Protein AF-A0A9D5VZ16-F1 (afdb_monomer_lite)

Sequence (346 aa):
MRLMTVALTIFFLSSCASLTGNMDALEYDVKNLKAQVATINAKLQDATTKLSKLESQESTVTTVNALRESQADINSKFSKLSQEFKHISSRIDENKYNTGLSIKETSADREVMKAQLGTLETMVKELQLTVGNLDASVKAKAATQPQASTQTQAVVPQPQVVTQSKTPVNKSQKKDTTVAAVTTPPDQKDNNNEEGVVADNNKKSSAKSIYESASKDCDAGFYKAARDKLYKLLKDEPKGAYAELSNFMIADTYYKEGSYEDAIIQYEEVLKKFPKSKIIPDALLKQGLSFIQLGGEQNIGTAKLIFKQLITKFPKSNEAVTAKDKLDSLTPKPKVKKKAGATTEQ

Secondary structure (DSSP, 8-state):
-HHHHHHHHHHHHHHHHHHHHHHHHHHHHHHHHHHHHHHHHHHHHHHHHHHHHHHGGGHHHHHHHHHHHHHHHHHHHHHHHHHHHHHHHHHHHHHHHHHHHHHHHHHHHHHHHHHHHHHHHHHHHHHHHHHHHHHHHHHHHTSS-----------------------------------------------------TTHHHHHHHHHHHHHHHHHHHHTT-HHHHHHHHHHHHHH--SSHHHHHHHHHHHHHHHHHT-HHHHHHHHHHHHHH-TTSTTHHHHHHHHHHHHHHH-SHHHHHHHHHHHHHHHHH-TTSHHHHHHHHHHHHTSPPP----PPPP----

Structure (mmCIF, N/CA/C/O backbone):
data_AF-A0A9D5VZ16-F1
#
_entry.id   AF-A0A9D5VZ16-F1
#
loop_
_atom_site.group_PDB
_atom_site.id
_atom_site.type_symbol
_atom_site.label_atom_id
_atom_site.label_alt_id
_atom_site.label_comp_id
_atom_site.label_asym_id
_atom_site.label_entity_id
_atom_site.label_seq_id
_atom_site.pdbx_PDB_ins_code
_atom_site.Cartn_x
_atom_site.Cartn_y
_atom_site.Cartn_z
_atom_site.occupancy
_atom_site.B_iso_or_equiv
_atom_site.auth_seq_id
_atom_site.auth_comp_id
_atom_site.auth_asym_id
_atom_site.auth_atom_id
_atom_site.pdbx_PDB_model_num
ATOM 1 N N . MET A 1 1 ? 95.125 20.251 -84.450 1.00 59.75 1 MET A N 1
ATOM 2 C CA . MET A 1 1 ? 93.740 20.769 -84.328 1.00 59.75 1 MET A CA 1
ATOM 3 C C . MET A 1 1 ? 92.675 19.664 -84.326 1.00 59.75 1 MET A C 1
ATOM 5 O O . MET A 1 1 ? 92.029 19.518 -83.301 1.00 59.75 1 MET A O 1
ATOM 9 N N . ARG A 1 2 ? 92.517 18.841 -85.382 1.00 62.72 2 ARG A N 1
ATOM 10 C CA . ARG A 1 2 ? 91.404 17.857 -85.490 1.00 62.72 2 ARG A CA 1
ATOM 11 C C . ARG A 1 2 ? 91.278 16.808 -84.362 1.00 62.72 2 ARG A C 1
ATOM 13 O O . ARG A 1 2 ? 90.162 16.405 -84.066 1.00 62.72 2 ARG A O 1
ATOM 20 N N . LEU A 1 3 ? 92.368 16.388 -83.708 1.00 56.84 3 LEU A N 1
ATOM 21 C CA . LEU A 1 3 ? 92.292 15.445 -82.572 1.00 56.84 3 LEU A CA 1
ATOM 22 C C . LEU A 1 3 ? 91.667 16.073 -81.310 1.00 56.84 3 LEU A C 1
ATOM 24 O O . LEU A 1 3 ? 90.952 15.410 -80.566 1.00 56.84 3 LEU A O 1
ATOM 28 N N . MET A 1 4 ? 91.920 17.365 -81.087 1.00 62.56 4 MET A N 1
ATOM 29 C CA . MET A 1 4 ? 91.503 18.088 -79.882 1.00 62.56 4 MET A CA 1
ATOM 30 C C . MET A 1 4 ? 89.998 18.391 -79.890 1.00 62.56 4 MET A C 1
ATOM 32 O O . MET A 1 4 ? 89.359 18.349 -78.844 1.00 62.56 4 MET A O 1
ATOM 36 N N . THR A 1 5 ? 89.411 18.615 -81.071 1.00 64.38 5 THR A N 1
ATOM 37 C CA . THR A 1 5 ? 87.956 18.768 -81.224 1.00 64.38 5 THR A CA 1
ATOM 38 C C . THR A 1 5 ? 87.202 17.463 -80.967 1.00 64.38 5 THR A C 1
ATOM 40 O O . THR A 1 5 ? 86.169 17.499 -80.309 1.00 64.38 5 THR A O 1
ATOM 43 N N . VAL A 1 6 ? 87.730 16.311 -81.405 1.00 68.31 6 VAL A N 1
ATOM 44 C CA . VAL A 1 6 ? 87.095 14.996 -81.174 1.00 68.31 6 VAL A CA 1
ATOM 45 C C . VAL A 1 6 ? 87.097 14.627 -79.685 1.00 68.31 6 VAL A C 1
ATOM 47 O O . VAL A 1 6 ? 86.063 14.220 -79.151 1.00 68.31 6 VAL A O 1
ATOM 50 N N . ALA A 1 7 ? 88.218 14.839 -78.988 1.00 63.19 7 ALA A N 1
ATOM 51 C CA . ALA A 1 7 ? 88.309 14.600 -77.546 1.00 63.19 7 ALA A CA 1
ATOM 52 C C . ALA A 1 7 ? 87.321 15.470 -76.744 1.00 63.19 7 ALA A C 1
ATOM 54 O O . ALA A 1 7 ? 86.639 14.964 -75.853 1.00 63.19 7 ALA A O 1
ATOM 55 N N . LEU A 1 8 ? 87.181 16.753 -77.106 1.00 60.34 8 LEU A N 1
ATOM 56 C CA . LEU A 1 8 ? 86.243 17.667 -76.450 1.00 60.34 8 LEU A CA 1
ATOM 57 C C . LEU A 1 8 ? 84.779 17.236 -76.661 1.00 60.34 8 LEU A C 1
ATOM 59 O O . LEU A 1 8 ? 84.002 17.236 -75.709 1.00 60.34 8 LEU A O 1
ATOM 63 N N . THR A 1 9 ? 84.406 16.793 -77.869 1.00 60.53 9 THR A N 1
ATOM 64 C CA . THR A 1 9 ? 83.041 16.300 -78.137 1.00 60.53 9 THR A CA 1
ATOM 65 C C . THR A 1 9 ? 82.697 15.013 -77.384 1.00 60.53 9 THR A C 1
ATOM 67 O O . THR A 1 9 ? 81.570 14.869 -76.917 1.00 60.53 9 THR A O 1
ATOM 70 N N . ILE A 1 10 ? 83.659 14.101 -77.200 1.00 61.06 10 ILE A N 1
ATOM 71 C CA . ILE A 1 10 ? 83.444 12.855 -76.442 1.00 61.06 10 ILE A CA 1
ATOM 72 C C . ILE A 1 10 ? 83.263 13.153 -74.945 1.00 61.06 10 ILE A C 1
ATOM 74 O O . ILE A 1 10 ? 82.406 12.553 -74.298 1.00 61.06 10 ILE A O 1
ATOM 78 N N . PHE A 1 11 ? 84.002 14.127 -74.400 1.00 57.78 11 PHE A N 1
ATOM 79 C CA . PHE A 1 11 ? 83.877 14.522 -72.993 1.00 57.78 11 PHE A CA 1
ATOM 80 C C . PHE A 1 11 ? 82.507 15.150 -72.674 1.00 57.78 11 PHE A C 1
ATOM 82 O O . PHE A 1 11 ? 81.924 14.863 -71.629 1.00 57.78 11 PHE A O 1
ATOM 89 N N . PHE A 1 12 ? 81.949 15.948 -73.594 1.00 57.09 12 PHE A N 1
ATOM 90 C CA . PHE A 1 12 ? 80.597 16.504 -73.445 1.00 57.09 12 PHE A CA 1
ATOM 91 C C . PHE A 1 12 ? 79.486 15.446 -73.560 1.00 57.09 12 PHE A C 1
ATOM 93 O O . PHE A 1 12 ? 78.496 15.539 -72.839 1.00 57.09 12 PHE A O 1
ATOM 100 N N . LEU A 1 13 ? 79.651 14.420 -74.403 1.00 55.03 13 LEU A N 1
ATOM 101 C CA . LEU A 1 13 ? 78.661 13.343 -74.554 1.00 55.03 13 LEU A CA 1
ATOM 102 C C . LEU A 1 13 ? 78.600 12.415 -73.328 1.00 55.03 13 LEU A C 1
ATOM 104 O O . LEU A 1 13 ? 77.505 12.095 -72.864 1.00 55.03 13 LEU A O 1
ATOM 108 N N . SER A 1 14 ? 79.745 12.037 -72.747 1.00 54.22 14 SER A N 1
ATOM 109 C CA . SER A 1 14 ? 79.772 11.187 -71.542 1.00 54.22 14 SER A CA 1
ATOM 110 C C . SER A 1 14 ? 79.221 11.878 -70.288 1.00 54.22 14 SER A C 1
ATOM 112 O O . SER A 1 14 ? 78.730 11.200 -69.387 1.00 54.22 14 SER A O 1
ATOM 114 N N . SER A 1 15 ? 79.249 13.214 -70.226 1.00 54.72 15 SER A N 1
ATOM 115 C CA . SER A 1 15 ? 78.714 13.968 -69.081 1.00 54.72 15 SER A CA 1
ATOM 116 C C . SER A 1 15 ? 77.177 13.919 -68.993 1.00 54.72 15 SER A C 1
ATOM 118 O O . SER A 1 15 ? 76.617 14.018 -67.903 1.00 54.72 15 SER A O 1
ATOM 120 N N . CYS A 1 16 ? 76.477 13.692 -70.112 1.00 54.72 16 CYS A N 1
ATOM 121 C CA . CYS A 1 16 ? 75.017 13.549 -70.113 1.00 54.72 16 CYS A CA 1
ATOM 122 C C . CYS A 1 16 ? 74.540 12.243 -69.455 1.00 54.72 16 CYS A C 1
ATOM 124 O O . CYS A 1 16 ? 73.538 12.263 -68.745 1.00 54.72 16 CYS A O 1
ATOM 126 N N . ALA A 1 17 ? 75.261 11.129 -69.636 1.00 53.62 17 ALA A N 1
ATOM 127 C CA . ALA A 1 17 ? 74.845 9.815 -69.127 1.00 53.62 17 ALA A CA 1
ATOM 128 C C . ALA A 1 17 ? 74.784 9.765 -67.587 1.00 53.62 17 ALA A C 1
ATOM 130 O O . ALA A 1 17 ? 73.825 9.246 -67.008 1.00 53.62 17 ALA A O 1
ATOM 131 N N . SER A 1 18 ? 75.771 10.372 -66.920 1.00 54.50 18 SER A N 1
ATOM 132 C CA . SER A 1 18 ? 75.799 10.510 -65.456 1.00 54.50 18 SER A CA 1
ATOM 133 C C . SER A 1 18 ? 74.751 11.494 -64.928 1.00 54.50 18 SER A C 1
ATOM 135 O O . SER A 1 18 ? 74.332 11.384 -63.778 1.00 54.50 18 SER A O 1
ATOM 137 N N . LEU A 1 19 ? 74.309 12.450 -65.754 1.00 52.72 19 LEU A N 1
ATOM 138 C CA . LEU A 1 19 ? 73.284 13.421 -65.375 1.00 52.72 19 LEU A CA 1
ATOM 139 C C . LEU A 1 19 ? 71.876 12.805 -65.422 1.00 52.72 19 LEU A C 1
ATOM 141 O O . LEU A 1 19 ? 71.073 13.078 -64.535 1.00 52.72 19 LEU A O 1
ATOM 145 N N . THR A 1 20 ? 71.593 11.927 -66.393 1.00 56.97 20 THR A N 1
ATOM 146 C CA . THR A 1 20 ? 70.306 11.212 -66.495 1.00 56.97 20 THR A CA 1
ATOM 147 C C . THR A 1 20 ? 70.034 10.289 -65.306 1.00 56.97 20 THR A C 1
ATOM 149 O O . THR A 1 20 ? 68.981 10.411 -64.689 1.00 56.97 20 THR A O 1
ATOM 152 N N . GLY A 1 21 ? 70.996 9.452 -64.895 1.00 59.75 21 GLY A N 1
ATOM 153 C CA . GLY A 1 21 ? 70.784 8.527 -63.768 1.00 59.75 21 GLY A CA 1
ATOM 154 C C . GLY A 1 21 ? 70.523 9.232 -62.427 1.00 59.75 21 GLY A C 1
ATOM 155 O O . GLY A 1 21 ? 69.783 8.722 -61.587 1.00 59.75 21 GLY A O 1
ATOM 156 N N . ASN A 1 22 ? 71.073 10.437 -62.245 1.00 58.97 22 ASN A N 1
ATOM 157 C CA . ASN A 1 22 ? 70.805 11.270 -61.070 1.00 58.97 22 ASN A CA 1
ATOM 158 C C . ASN A 1 22 ? 69.409 11.926 -61.115 1.00 58.97 22 ASN A C 1
ATOM 160 O O . ASN A 1 22 ? 68.826 12.189 -60.066 1.00 58.97 22 ASN A O 1
ATOM 164 N N . MET A 1 23 ? 68.860 12.179 -62.310 1.00 59.16 23 MET A N 1
ATOM 165 C CA . MET A 1 23 ? 67.503 12.716 -62.478 1.00 59.16 23 MET A CA 1
ATOM 166 C C . MET A 1 23 ? 66.432 11.645 -62.252 1.00 59.16 23 MET A C 1
ATOM 168 O O . MET A 1 23 ? 65.434 11.935 -61.597 1.00 59.16 23 MET A O 1
ATOM 172 N N . ASP A 1 24 ? 66.662 10.404 -62.694 1.00 70.56 24 ASP A N 1
ATOM 173 C CA . ASP A 1 24 ? 65.754 9.278 -62.422 1.00 70.56 24 ASP A CA 1
ATOM 174 C C . ASP A 1 24 ? 65.662 8.977 -60.913 1.00 70.56 24 ASP A C 1
ATOM 176 O O . ASP A 1 24 ? 64.570 8.771 -60.374 1.00 70.56 24 ASP A O 1
ATOM 180 N N . ALA A 1 25 ? 66.800 9.020 -60.208 1.00 70.94 25 ALA A N 1
ATOM 181 C CA . ALA A 1 25 ? 66.850 8.903 -58.749 1.00 70.94 25 ALA A CA 1
ATOM 182 C C . ALA A 1 25 ? 66.089 10.049 -58.055 1.00 70.94 25 ALA A C 1
ATOM 184 O O . ALA A 1 25 ? 65.300 9.809 -57.139 1.00 70.94 25 ALA A O 1
ATOM 185 N N . LEU A 1 26 ? 66.251 11.286 -58.536 1.00 70.94 26 LEU A N 1
ATOM 186 C CA . LEU A 1 26 ? 65.537 12.446 -58.004 1.00 70.94 26 LEU A CA 1
ATOM 187 C C . LEU A 1 26 ? 64.021 12.371 -58.271 1.00 70.94 26 LEU A C 1
ATOM 189 O O . LEU A 1 26 ? 63.226 12.746 -57.409 1.00 70.94 26 LEU A O 1
ATOM 193 N N . GLU A 1 27 ? 63.586 11.853 -59.425 1.00 77.50 27 GLU A N 1
ATOM 194 C CA . GLU A 1 27 ? 62.163 11.635 -59.711 1.00 77.50 27 GLU A CA 1
ATOM 195 C C . GLU A 1 27 ? 61.568 10.529 -58.823 1.00 77.50 27 GLU A C 1
ATOM 197 O O . GLU A 1 27 ? 60.436 10.662 -58.340 1.00 77.50 27 GLU A O 1
ATOM 202 N N . TYR A 1 28 ? 62.327 9.460 -58.560 1.00 79.38 28 TYR A N 1
ATOM 203 C CA . TYR A 1 28 ? 61.949 8.412 -57.612 1.00 79.38 28 TYR A CA 1
ATOM 204 C C . TYR A 1 28 ? 61.764 8.973 -56.193 1.00 79.38 28 TYR A C 1
ATOM 206 O O . TYR A 1 28 ? 60.711 8.762 -55.582 1.00 79.38 28 TYR A O 1
ATOM 214 N N . ASP A 1 29 ? 62.719 9.769 -55.705 1.00 79.69 29 ASP A N 1
ATOM 215 C CA . ASP A 1 29 ? 62.628 10.415 -54.394 1.00 79.69 29 ASP A CA 1
ATOM 216 C C . ASP A 1 29 ? 61.465 11.413 -54.319 1.00 79.69 29 ASP A C 1
ATOM 218 O O . ASP A 1 29 ? 60.724 11.419 -53.337 1.00 79.69 29 ASP A O 1
ATOM 222 N N . VAL A 1 30 ? 61.207 12.193 -55.375 1.00 79.56 30 VAL A N 1
ATOM 223 C CA . VAL A 1 30 ? 60.039 13.091 -55.445 1.00 79.56 30 VAL A CA 1
ATOM 224 C C . VAL A 1 30 ? 58.716 12.313 -55.429 1.00 79.56 30 VAL A C 1
ATOM 226 O O . VAL A 1 30 ? 57.753 12.765 -54.801 1.00 79.56 30 VAL A O 1
ATOM 229 N N . LYS A 1 31 ? 58.630 11.142 -56.075 1.00 76.12 31 LYS A N 1
ATOM 230 C CA . LYS A 1 31 ? 57.442 10.266 -56.011 1.00 76.12 31 LYS A CA 1
ATOM 231 C C . LYS A 1 31 ? 57.248 9.679 -54.612 1.00 76.12 31 LYS A C 1
ATOM 233 O O . LYS A 1 31 ? 56.137 9.739 -54.083 1.00 76.12 31 LYS A O 1
ATOM 238 N N . ASN A 1 32 ? 58.317 9.179 -53.992 1.00 84.06 32 ASN A N 1
ATOM 239 C CA . ASN A 1 32 ? 58.305 8.667 -52.621 1.00 84.06 32 ASN A CA 1
ATOM 240 C C . ASN A 1 32 ? 57.891 9.764 -51.619 1.00 84.06 32 ASN A C 1
ATOM 242 O O . ASN A 1 32 ? 56.985 9.567 -50.809 1.00 84.06 32 ASN A O 1
ATOM 246 N N . LEU A 1 33 ? 58.466 10.964 -51.735 1.00 80.62 33 LEU A N 1
ATOM 247 C CA . LEU A 1 33 ? 58.146 12.105 -50.879 1.00 80.62 33 LEU A CA 1
ATOM 248 C C . LEU A 1 33 ? 56.686 12.559 -51.052 1.00 80.62 33 LEU A C 1
ATOM 250 O O . LEU A 1 33 ? 56.004 12.810 -50.060 1.00 80.62 33 LEU A O 1
ATOM 254 N N . LYS A 1 34 ? 56.152 12.579 -52.283 1.00 77.75 34 LYS A N 1
ATOM 255 C CA . LYS A 1 34 ? 54.718 12.830 -52.538 1.00 77.75 34 LYS A CA 1
ATOM 256 C C . LYS A 1 34 ? 53.814 11.787 -51.870 1.00 77.75 34 LYS A C 1
ATOM 258 O O . LYS A 1 34 ? 52.796 12.160 -51.287 1.00 77.75 34 LYS A O 1
ATOM 263 N N . ALA A 1 35 ? 54.183 10.504 -51.903 1.00 80.12 35 ALA A N 1
ATOM 264 C CA . ALA A 1 35 ? 53.437 9.442 -51.224 1.00 80.12 35 ALA A CA 1
ATOM 265 C C . ALA A 1 35 ? 53.478 9.586 -49.688 1.00 80.12 35 ALA A C 1
ATOM 267 O O . ALA A 1 35 ? 52.461 9.395 -49.012 1.00 80.12 35 ALA A O 1
ATOM 268 N N . GLN A 1 36 ? 54.619 9.999 -49.129 1.00 81.25 36 GLN A N 1
ATOM 269 C CA . GLN A 1 36 ? 54.746 10.310 -47.702 1.00 81.25 36 GLN A CA 1
ATOM 270 C C . GLN A 1 36 ? 53.902 11.528 -47.303 1.00 81.25 36 GLN A C 1
ATOM 272 O O . GLN A 1 36 ? 53.170 11.451 -46.319 1.00 81.25 36 GLN A O 1
ATOM 277 N N . VAL A 1 37 ? 53.905 12.609 -48.092 1.00 81.69 37 VAL A N 1
ATOM 278 C CA . VAL A 1 37 ? 53.047 13.790 -47.867 1.00 81.69 37 VAL A CA 1
ATOM 279 C C . VAL A 1 37 ? 51.561 13.417 -47.908 1.00 81.69 37 VAL A C 1
ATOM 281 O O . VAL A 1 37 ? 50.810 13.812 -47.017 1.00 81.69 37 VAL A O 1
ATOM 284 N N . ALA A 1 38 ? 51.127 12.596 -48.870 1.00 78.94 38 ALA A N 1
ATOM 285 C CA . ALA A 1 38 ? 49.752 12.089 -48.911 1.00 78.94 38 ALA A CA 1
ATOM 286 C C . ALA A 1 38 ? 49.396 11.266 -47.654 1.00 78.94 38 ALA A C 1
ATOM 288 O O . ALA A 1 38 ? 48.324 11.442 -47.074 1.00 78.94 38 ALA A O 1
ATOM 289 N N . THR A 1 39 ? 50.324 10.426 -47.184 1.00 83.06 39 THR A N 1
ATOM 290 C CA . THR A 1 39 ? 50.163 9.628 -45.956 1.00 83.06 39 THR A CA 1
ATOM 291 C C . THR A 1 39 ? 50.081 10.504 -44.700 1.00 83.06 39 THR A C 1
ATOM 293 O O . THR A 1 39 ? 49.272 10.235 -43.811 1.00 83.06 39 THR A O 1
ATOM 296 N N . ILE A 1 40 ? 50.890 11.565 -44.619 1.00 78.69 40 ILE A N 1
ATOM 297 C CA . ILE A 1 40 ? 50.863 12.543 -43.523 1.00 78.69 40 ILE A CA 1
ATOM 298 C C . ILE A 1 40 ? 49.529 13.298 -43.523 1.00 78.69 40 ILE A C 1
ATOM 300 O O . ILE A 1 40 ? 48.892 13.383 -42.478 1.00 78.69 40 ILE A O 1
ATOM 304 N N . ASN A 1 41 ? 49.056 13.758 -44.684 1.00 69.31 41 ASN A N 1
ATOM 305 C CA . ASN A 1 41 ? 47.773 14.455 -44.808 1.00 69.31 41 ASN A CA 1
ATOM 306 C C . ASN A 1 41 ? 46.582 13.568 -44.402 1.00 69.31 41 ASN A C 1
ATOM 308 O O . ASN A 1 41 ? 45.686 14.034 -43.700 1.00 69.31 41 ASN A O 1
ATOM 312 N N . ALA A 1 42 ? 46.592 12.282 -44.768 1.00 76.62 42 ALA A N 1
ATOM 313 C CA . ALA A 1 42 ? 45.567 11.328 -44.338 1.00 76.62 42 ALA A CA 1
ATOM 314 C C . ALA A 1 42 ? 45.576 11.111 -42.811 1.00 76.62 42 ALA A C 1
ATOM 316 O O . ALA A 1 42 ? 44.524 11.141 -42.171 1.00 76.62 42 ALA A O 1
ATOM 317 N N . LYS A 1 43 ? 46.763 10.960 -42.203 1.00 78.69 43 LYS A N 1
ATOM 318 C CA . LYS A 1 43 ? 46.913 10.863 -40.738 1.00 78.69 43 LYS A CA 1
ATOM 319 C C . LYS A 1 43 ? 46.499 12.151 -40.021 1.00 78.69 43 LYS A C 1
ATOM 321 O O . LYS A 1 43 ? 45.928 12.077 -38.938 1.00 78.69 43 LYS A O 1
ATOM 326 N N . LEU A 1 44 ? 46.751 13.314 -40.622 1.00 71.06 44 LEU A N 1
ATOM 327 C CA . LEU A 1 44 ? 46.333 14.608 -40.089 1.00 71.06 44 LEU A CA 1
ATOM 328 C C . LEU A 1 44 ? 44.802 14.733 -40.082 1.00 71.06 44 LEU A C 1
ATOM 330 O O . LEU A 1 44 ? 44.240 15.094 -39.055 1.00 71.06 44 LEU A O 1
ATOM 334 N N . GLN A 1 45 ? 44.118 14.352 -41.167 1.00 66.06 45 GLN A N 1
ATOM 335 C CA . GLN A 1 45 ? 42.648 14.333 -41.209 1.00 66.06 45 GLN A CA 1
ATOM 336 C C . GLN A 1 45 ? 42.033 13.349 -40.202 1.00 66.06 45 GLN A C 1
ATOM 338 O O . GLN A 1 45 ? 41.044 13.685 -39.549 1.00 66.06 45 GLN A O 1
ATOM 343 N N . ASP A 1 46 ? 42.616 12.160 -40.028 1.00 73.56 46 ASP A N 1
ATOM 344 C CA . ASP A 1 46 ? 42.198 11.207 -38.990 1.00 73.56 46 ASP A CA 1
ATOM 345 C C . ASP A 1 46 ? 42.396 11.787 -37.575 1.00 73.56 46 ASP A C 1
ATOM 347 O O . ASP A 1 46 ? 41.490 11.707 -36.743 1.00 73.56 46 ASP A O 1
ATOM 351 N N . ALA A 1 47 ? 43.519 12.466 -37.317 1.00 66.50 47 ALA A N 1
ATOM 352 C CA . ALA A 1 47 ? 43.764 13.167 -36.057 1.00 66.50 47 ALA A CA 1
ATOM 353 C C . ALA A 1 47 ? 42.762 14.312 -35.813 1.00 66.50 47 ALA A C 1
ATOM 355 O O . ALA A 1 47 ? 42.189 14.382 -34.729 1.00 66.50 47 ALA A O 1
ATOM 356 N N . THR A 1 48 ? 42.463 15.154 -36.810 1.00 62.69 48 THR A N 1
ATOM 357 C CA . THR A 1 48 ? 41.431 16.209 -36.721 1.00 62.69 48 THR A CA 1
ATOM 358 C C . THR A 1 48 ? 40.029 15.626 -36.497 1.00 62.69 48 THR A C 1
ATOM 360 O O . THR A 1 48 ? 39.243 16.151 -35.708 1.00 62.69 48 THR A O 1
ATOM 363 N N . THR A 1 49 ? 39.710 14.497 -37.134 1.00 70.56 49 THR A N 1
ATOM 364 C CA . THR A 1 49 ? 38.427 13.793 -36.950 1.00 70.56 49 THR A CA 1
ATOM 365 C C . THR A 1 49 ? 38.320 13.155 -35.560 1.00 70.56 49 THR A C 1
ATOM 367 O O . THR A 1 49 ? 37.232 13.054 -34.998 1.00 70.56 49 THR A O 1
ATOM 370 N N . LYS A 1 50 ? 39.441 12.722 -34.974 1.00 76.75 50 LYS A N 1
ATOM 371 C CA . LYS A 1 50 ? 39.504 12.244 -33.585 1.00 76.75 50 LYS A CA 1
ATOM 372 C C . LYS A 1 50 ? 39.433 13.396 -32.583 1.00 76.75 50 LYS A C 1
ATOM 374 O O . LYS A 1 50 ? 38.745 13.253 -31.579 1.00 76.75 50 LYS A O 1
ATOM 379 N N . LEU A 1 51 ? 40.067 14.531 -32.877 1.00 65.38 51 LEU A N 1
ATOM 380 C CA . LEU A 1 51 ? 40.016 15.730 -32.042 1.00 65.38 51 LEU A CA 1
ATOM 381 C C . LEU A 1 51 ? 38.591 16.292 -31.964 1.00 65.38 51 LEU A C 1
ATOM 383 O O . LEU A 1 51 ? 38.074 16.431 -30.868 1.00 65.38 51 LEU A O 1
ATOM 387 N N . SER A 1 52 ? 37.902 16.463 -33.096 1.00 62.12 52 SER A N 1
ATOM 388 C CA . SER A 1 52 ? 36.491 16.901 -33.117 1.00 62.12 52 SER A CA 1
ATOM 389 C C . SER A 1 52 ? 35.527 15.917 -32.430 1.00 62.12 52 SER A C 1
ATOM 391 O O . SER A 1 52 ? 34.530 16.324 -31.833 1.00 62.12 52 SER A O 1
ATOM 393 N N . LYS A 1 53 ? 35.830 14.611 -32.436 1.00 66.94 53 LYS A N 1
ATOM 394 C CA . LYS A 1 53 ? 35.101 13.617 -31.623 1.00 66.94 53 LYS A CA 1
ATOM 395 C C . LYS A 1 53 ? 35.378 13.766 -30.123 1.00 66.94 53 LYS A C 1
ATOM 397 O O . LYS A 1 53 ? 34.452 13.580 -29.338 1.00 66.94 53 LYS A O 1
ATOM 402 N N . LEU A 1 54 ? 36.599 14.119 -29.723 1.00 62.03 54 LEU A N 1
ATOM 403 C CA . LEU A 1 54 ? 36.936 14.439 -28.330 1.00 62.03 54 LEU A CA 1
ATOM 404 C C . LEU A 1 54 ? 36.329 15.783 -27.892 1.00 62.03 54 LEU A C 1
ATOM 406 O O . LEU A 1 54 ? 35.845 15.885 -26.774 1.00 62.03 54 LEU A O 1
ATOM 410 N N . GLU A 1 55 ? 36.245 16.777 -28.776 1.00 59.09 55 GLU A N 1
ATOM 411 C CA . GLU A 1 55 ? 35.524 18.033 -28.522 1.00 59.09 55 GLU A CA 1
ATOM 412 C C . GLU A 1 55 ? 34.017 17.783 -28.347 1.00 59.09 55 GLU A C 1
ATOM 414 O O . GLU A 1 55 ? 33.408 18.341 -27.443 1.00 59.09 55 GLU A O 1
ATOM 419 N N . SER A 1 56 ? 33.411 16.834 -29.078 1.00 55.94 56 SER A N 1
ATOM 420 C CA . SER A 1 56 ? 32.009 16.433 -28.835 1.00 55.94 56 SER A CA 1
ATOM 421 C C . SER A 1 56 ? 31.747 15.860 -27.426 1.00 55.94 56 SER A C 1
ATOM 423 O O . SER A 1 56 ? 30.602 15.810 -26.968 1.00 55.94 56 SER A O 1
ATOM 425 N N . GLN A 1 57 ? 32.804 15.490 -26.692 1.00 53.94 57 GLN A N 1
ATOM 426 C CA . GLN A 1 57 ? 32.738 15.079 -25.289 1.00 53.94 57 GLN A CA 1
ATOM 427 C C . GLN A 1 57 ? 32.437 16.262 -24.340 1.00 53.94 57 GLN A C 1
ATOM 429 O O . GLN A 1 57 ? 32.029 16.033 -23.199 1.00 53.94 57 GLN A O 1
ATOM 434 N N . GLU A 1 58 ? 32.519 17.515 -24.813 1.00 51.94 58 GLU A N 1
ATOM 435 C CA . GLU A 1 58 ? 32.068 18.737 -24.122 1.00 51.94 58 GLU A CA 1
ATOM 436 C C . GLU A 1 58 ? 30.572 18.693 -23.748 1.00 51.94 58 GLU A C 1
ATOM 438 O O . GLU A 1 58 ? 30.163 19.290 -22.753 1.00 51.94 58 GLU A O 1
ATOM 443 N N . SER A 1 59 ? 29.762 17.863 -24.426 1.00 49.75 59 SER A N 1
ATOM 444 C CA . SER A 1 59 ? 28.379 17.549 -24.019 1.00 49.75 59 SER A CA 1
ATOM 445 C C . SER A 1 59 ? 28.266 17.054 -22.564 1.00 49.75 59 SER A C 1
ATOM 447 O O . SER A 1 59 ? 27.199 17.166 -21.947 1.00 49.75 59 SER A O 1
ATOM 449 N N . THR A 1 60 ? 29.346 16.510 -21.989 1.00 55.06 60 THR A N 1
ATOM 450 C CA . THR A 1 60 ? 29.401 16.151 -20.565 1.00 55.06 60 THR A CA 1
ATOM 451 C C . THR A 1 60 ? 29.413 17.378 -19.651 1.00 55.06 60 THR A C 1
ATOM 453 O O . THR A 1 60 ? 28.795 17.321 -18.594 1.00 55.06 60 THR A O 1
ATOM 456 N N . VAL A 1 61 ? 30.002 18.508 -20.057 1.00 62.75 61 VAL A N 1
ATOM 457 C CA . VAL A 1 61 ? 30.021 19.760 -19.277 1.00 62.75 61 VAL A CA 1
ATOM 458 C C . VAL A 1 61 ? 28.627 20.383 -19.224 1.00 62.75 61 VAL A C 1
ATOM 460 O O . VAL A 1 61 ? 28.174 20.759 -18.147 1.00 62.75 61 VAL A O 1
ATOM 463 N N . THR A 1 62 ? 2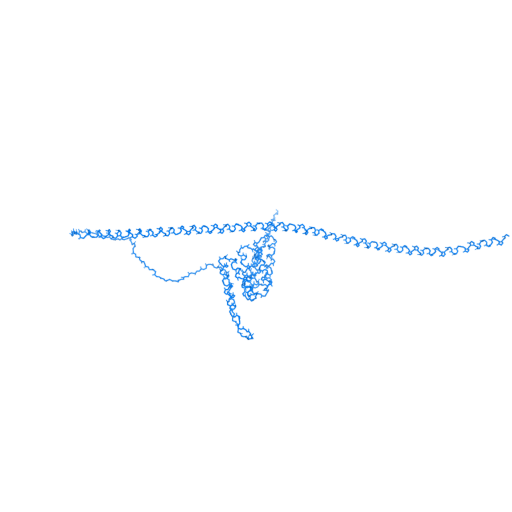7.890 20.408 -20.340 1.00 66.69 62 THR A N 1
ATOM 464 C CA . THR A 1 62 ? 26.482 20.850 -20.349 1.00 66.69 62 THR A CA 1
ATOM 465 C C . THR A 1 62 ? 25.618 19.975 -19.439 1.00 66.69 62 THR A C 1
ATOM 467 O O . THR A 1 62 ? 24.822 20.491 -18.658 1.00 66.69 62 THR A O 1
ATOM 470 N N . THR A 1 63 ? 25.823 18.654 -19.475 1.00 65.25 63 THR A N 1
ATOM 471 C CA . THR A 1 63 ? 25.096 17.705 -18.614 1.00 65.25 63 THR A CA 1
ATOM 472 C C . THR A 1 63 ? 25.464 17.885 -17.136 1.00 65.25 63 THR A C 1
ATOM 474 O O . THR A 1 63 ? 24.582 17.895 -16.283 1.00 65.25 63 THR A O 1
ATOM 477 N N . VAL A 1 64 ? 26.747 18.086 -16.815 1.00 68.50 64 VAL A N 1
ATOM 478 C CA . VAL A 1 64 ? 27.233 18.343 -15.447 1.00 68.50 64 VAL A CA 1
ATOM 479 C C . VAL A 1 64 ? 26.738 19.688 -14.912 1.00 68.50 64 VAL A C 1
ATOM 481 O O . VAL A 1 64 ? 26.373 19.768 -13.741 1.00 68.50 64 VAL A O 1
ATOM 484 N N . ASN A 1 65 ? 26.652 20.726 -15.746 1.00 69.62 65 ASN A N 1
ATOM 4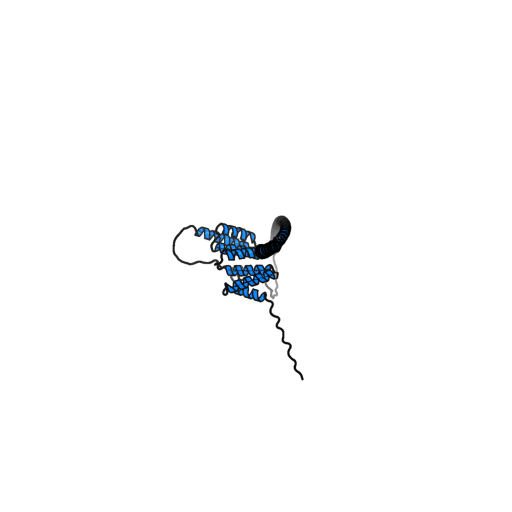85 C CA . ASN A 1 65 ? 26.087 22.017 -15.353 1.00 69.62 65 ASN A CA 1
ATOM 486 C C . ASN A 1 65 ? 24.574 21.913 -15.101 1.00 69.62 65 ASN A C 1
ATOM 488 O O . ASN A 1 65 ? 24.117 22.345 -14.047 1.00 69.62 65 ASN A O 1
ATOM 492 N N . ALA A 1 66 ? 23.820 21.235 -15.973 1.00 70.88 66 ALA A N 1
ATOM 493 C CA . ALA A 1 66 ? 22.397 20.964 -15.748 1.00 70.88 66 ALA A CA 1
ATOM 494 C C . ALA A 1 66 ? 22.150 20.112 -14.482 1.00 70.88 66 ALA A C 1
ATOM 496 O O . ALA A 1 66 ? 21.227 20.383 -13.714 1.00 70.88 66 ALA A O 1
ATOM 497 N N . LEU A 1 67 ? 23.010 19.123 -14.208 1.00 63.59 67 LEU A N 1
ATOM 498 C CA . LEU A 1 67 ? 23.003 18.356 -12.954 1.00 63.59 67 LEU A CA 1
ATOM 499 C C . LEU A 1 67 ? 23.312 19.241 -11.737 1.00 63.59 67 LEU A C 1
ATOM 501 O O . LEU A 1 67 ? 22.681 19.087 -10.695 1.00 63.59 67 LEU A O 1
ATOM 505 N N . ARG A 1 68 ? 24.253 20.185 -11.853 1.00 73.88 68 ARG A N 1
ATOM 506 C CA . ARG A 1 68 ? 24.629 21.120 -10.782 1.00 73.88 68 ARG A CA 1
ATOM 507 C C . ARG A 1 68 ? 23.512 22.121 -10.471 1.00 73.88 68 ARG A C 1
ATOM 509 O O . ARG A 1 68 ? 23.249 22.382 -9.299 1.00 73.88 68 ARG A O 1
ATOM 516 N N . GLU A 1 69 ? 22.838 22.638 -11.495 1.00 69.69 69 GLU A N 1
ATOM 517 C CA . GLU A 1 69 ? 21.648 23.488 -11.362 1.00 69.69 69 GLU A CA 1
ATOM 518 C C . GLU A 1 69 ? 20.478 22.710 -10.746 1.00 69.69 69 GLU A C 1
ATOM 520 O O . GLU A 1 69 ? 19.876 23.168 -9.774 1.00 69.69 69 GLU A O 1
ATOM 525 N N . SER A 1 70 ? 20.221 21.489 -11.227 1.00 71.00 70 SER A N 1
ATOM 526 C CA . SER A 1 70 ? 19.214 20.592 -10.650 1.00 71.00 70 SER A CA 1
ATOM 527 C C . SER A 1 70 ? 19.502 20.275 -9.178 1.00 71.00 70 SER A C 1
ATOM 529 O O . SER A 1 70 ? 18.598 20.348 -8.350 1.00 71.00 70 SER A O 1
ATOM 531 N N . GLN A 1 71 ? 20.760 20.016 -8.810 1.00 61.75 71 GLN A N 1
ATOM 532 C CA . GLN A 1 71 ? 21.150 19.778 -7.419 1.00 61.75 71 GLN A CA 1
ATOM 533 C C . GLN A 1 71 ? 20.935 21.016 -6.532 1.00 61.75 71 GLN A C 1
ATOM 535 O O . GLN A 1 71 ? 20.539 20.876 -5.375 1.00 61.75 71 GLN A O 1
ATOM 540 N N . ALA A 1 72 ? 21.163 22.226 -7.054 1.00 66.94 72 ALA A N 1
ATOM 541 C CA . ALA A 1 72 ? 20.898 23.468 -6.329 1.00 66.94 72 ALA A CA 1
ATOM 542 C C . ALA A 1 72 ? 19.390 23.696 -6.101 1.00 66.94 72 ALA A C 1
ATOM 544 O O . ALA A 1 72 ? 18.983 24.033 -4.986 1.00 66.94 72 ALA A O 1
ATOM 545 N N . ASP A 1 73 ? 18.557 23.446 -7.115 1.00 75.44 73 ASP A N 1
ATOM 546 C CA . ASP A 1 73 ? 17.092 23.503 -7.011 1.00 75.44 73 ASP A CA 1
ATOM 547 C C . ASP A 1 73 ? 16.535 22.443 -6.040 1.00 75.44 73 ASP A C 1
ATOM 549 O O . ASP A 1 73 ? 15.727 22.767 -5.168 1.00 75.44 73 ASP A O 1
ATOM 553 N N . ILE A 1 74 ? 17.035 21.203 -6.100 1.00 70.19 74 ILE A N 1
ATOM 554 C CA . ILE A 1 74 ? 16.700 20.129 -5.149 1.00 70.19 74 ILE A CA 1
ATOM 555 C C . ILE A 1 74 ? 17.048 20.545 -3.715 1.00 70.19 74 ILE A C 1
ATOM 557 O O . ILE A 1 74 ? 16.209 20.417 -2.822 1.00 70.19 74 ILE A O 1
ATOM 561 N N . ASN A 1 75 ? 18.244 21.094 -3.482 1.00 67.50 75 ASN A N 1
ATOM 562 C CA . ASN A 1 75 ? 18.665 21.544 -2.152 1.00 67.50 75 ASN A CA 1
ATOM 563 C C . ASN A 1 75 ? 17.792 22.707 -1.637 1.00 67.50 75 ASN A C 1
ATOM 565 O O . ASN A 1 75 ? 17.441 22.742 -0.456 1.00 67.50 75 ASN A O 1
ATOM 569 N N . SER A 1 76 ? 17.395 23.631 -2.519 1.00 79.94 76 SER A N 1
ATOM 570 C CA . SER A 1 76 ? 16.470 24.729 -2.203 1.00 79.94 76 SER A CA 1
ATOM 571 C C . SER A 1 76 ? 15.083 24.208 -1.804 1.00 79.94 76 SER A C 1
ATOM 573 O O . SER A 1 76 ? 14.562 24.548 -0.737 1.00 79.94 76 SER A O 1
ATOM 575 N N . LYS A 1 77 ? 14.516 23.294 -2.602 1.00 79.06 77 LYS A N 1
ATOM 576 C CA . LYS A 1 77 ? 13.230 22.634 -2.327 1.00 79.06 77 LYS A CA 1
ATOM 577 C C . LYS A 1 77 ? 13.267 21.815 -1.038 1.00 79.06 77 LYS A C 1
ATOM 579 O O . LYS A 1 77 ? 12.333 21.902 -0.249 1.00 79.06 77 LYS A O 1
ATOM 584 N N . PHE A 1 78 ? 14.352 21.087 -0.780 1.00 79.75 78 PHE A N 1
ATOM 585 C CA . PHE A 1 78 ? 14.547 20.328 0.457 1.00 79.75 78 PHE A CA 1
ATOM 586 C C . PHE A 1 78 ? 14.636 21.236 1.695 1.00 79.75 78 PHE A C 1
ATOM 588 O O . PHE A 1 78 ? 14.048 20.927 2.734 1.00 79.75 78 PHE A O 1
ATOM 595 N N . SER A 1 79 ? 15.315 22.383 1.581 1.00 68.12 79 SER A N 1
ATOM 596 C CA . SER A 1 79 ? 15.364 23.400 2.639 1.00 68.12 79 SER A CA 1
ATOM 597 C C . SER A 1 79 ? 13.969 23.962 2.939 1.00 68.12 79 SER A C 1
ATOM 599 O O . SER A 1 79 ? 13.539 23.974 4.095 1.00 68.12 79 SER A O 1
ATOM 601 N N . LYS A 1 80 ? 13.208 24.325 1.896 1.00 80.06 80 LYS A N 1
ATOM 602 C CA . LYS A 1 80 ? 11.826 24.811 2.031 1.00 80.06 80 LYS A CA 1
ATOM 603 C C . LYS A 1 80 ? 10.894 23.754 2.637 1.00 80.06 80 LYS A C 1
ATOM 605 O O . LYS A 1 80 ? 10.162 24.060 3.572 1.00 80.06 80 LYS A O 1
ATOM 610 N N . LEU A 1 81 ? 10.975 22.505 2.180 1.00 81.25 81 LEU A N 1
ATOM 611 C CA . LEU A 1 81 ? 10.207 21.387 2.735 1.00 81.25 81 LEU A CA 1
ATOM 612 C C . LEU A 1 81 ? 10.551 21.144 4.214 1.00 81.25 81 LEU A C 1
ATOM 614 O O . LEU A 1 81 ? 9.661 20.940 5.035 1.00 81.25 81 LEU A O 1
ATOM 618 N N . SER A 1 82 ? 11.831 21.243 4.583 1.00 69.81 82 SER A N 1
ATOM 619 C CA . SER A 1 82 ? 12.280 21.148 5.980 1.00 69.81 82 SER A CA 1
ATOM 620 C C . SER A 1 82 ? 11.746 22.297 6.848 1.00 69.81 82 SER A C 1
ATOM 622 O O . SER A 1 82 ? 11.476 22.104 8.035 1.00 69.81 82 SER A O 1
ATOM 624 N N . GLN A 1 83 ? 11.578 23.493 6.277 1.00 84.50 83 GLN A N 1
ATOM 625 C CA . GLN A 1 83 ? 10.970 24.643 6.948 1.00 84.50 83 GLN A CA 1
ATOM 626 C C . GLN A 1 83 ? 9.456 24.455 7.137 1.00 84.50 83 GLN A C 1
ATOM 628 O O . GLN A 1 83 ? 8.949 24.670 8.239 1.00 84.50 83 GLN A O 1
ATOM 633 N N . GLU A 1 84 ? 8.743 24.004 6.102 1.00 85.06 84 GLU A N 1
ATOM 634 C CA . GLU A 1 84 ? 7.310 23.691 6.172 1.00 85.06 84 GLU A CA 1
ATOM 635 C C . GLU A 1 84 ? 7.037 22.557 7.172 1.00 85.06 84 GLU A C 1
ATOM 637 O O . GLU A 1 84 ? 6.145 22.685 8.010 1.00 85.06 84 GLU A O 1
ATOM 642 N N . PHE A 1 85 ? 7.870 21.511 7.195 1.00 82.88 85 PHE A N 1
ATOM 643 C CA . PHE A 1 85 ? 7.793 20.431 8.183 1.00 82.88 85 PHE A CA 1
ATOM 644 C C . PHE A 1 85 ? 7.954 20.937 9.627 1.00 82.88 85 PHE A C 1
ATOM 646 O O . PHE A 1 85 ? 7.163 20.579 10.501 1.00 82.88 85 PHE A O 1
ATOM 653 N N . LYS A 1 86 ? 8.926 21.827 9.891 1.00 75.25 86 LYS A N 1
ATOM 654 C CA . LYS A 1 86 ? 9.077 22.475 11.209 1.00 75.25 86 LYS A CA 1
ATOM 655 C C . LYS A 1 86 ? 7.841 23.293 11.594 1.00 75.25 86 LYS A C 1
ATOM 657 O O . LYS A 1 86 ? 7.404 23.228 12.742 1.00 75.25 86 LYS A O 1
ATOM 662 N N . HIS A 1 87 ? 7.262 24.035 10.649 1.00 83.88 87 HIS A N 1
ATOM 663 C CA . HIS A 1 87 ? 6.052 24.820 10.893 1.00 83.88 87 HIS A CA 1
ATOM 664 C C . HIS A 1 87 ? 4.831 23.929 11.188 1.00 83.88 87 HIS A C 1
ATOM 666 O O . HIS A 1 87 ? 4.077 24.207 12.120 1.00 83.88 87 HIS A O 1
ATOM 672 N N . ILE A 1 88 ? 4.673 22.819 10.460 1.00 86.88 88 ILE A N 1
ATOM 673 C CA . ILE A 1 88 ? 3.628 21.816 10.708 1.00 86.88 88 ILE A CA 1
ATOM 674 C C . ILE A 1 88 ? 3.804 21.176 12.091 1.00 86.88 88 ILE A C 1
ATOM 676 O O . ILE A 1 88 ? 2.832 21.113 12.841 1.00 86.88 88 ILE A O 1
ATOM 680 N N . SER A 1 89 ? 5.024 20.775 12.472 1.00 77.50 89 SER A N 1
ATOM 681 C CA . SER A 1 89 ? 5.298 20.228 13.812 1.00 77.50 89 SER A CA 1
ATOM 682 C C . SER A 1 89 ? 4.889 21.210 14.912 1.00 77.50 89 SER A C 1
ATOM 684 O O . SER A 1 89 ? 4.151 20.833 15.817 1.00 77.50 89 SER A O 1
ATOM 686 N N . SER A 1 90 ? 5.267 22.489 14.783 1.00 82.38 90 SER A N 1
ATOM 687 C CA . SER A 1 90 ? 4.880 23.537 15.738 1.00 82.38 90 SER A CA 1
ATOM 688 C C . SER A 1 90 ? 3.359 23.664 15.886 1.00 82.38 90 SER A C 1
ATOM 690 O O . SER A 1 90 ? 2.862 23.789 17.002 1.00 82.38 90 SER A O 1
ATOM 692 N N . ARG A 1 91 ? 2.607 23.596 14.778 1.00 86.75 91 ARG A N 1
ATOM 693 C CA . ARG A 1 91 ? 1.134 23.654 14.797 1.00 86.75 91 ARG A CA 1
ATOM 694 C C . ARG A 1 91 ? 0.493 22.393 15.382 1.00 86.75 91 ARG A C 1
ATOM 696 O O . ARG A 1 91 ? -0.582 22.479 15.969 1.00 86.75 91 ARG A O 1
ATOM 703 N N . ILE A 1 92 ? 1.124 21.228 15.232 1.00 82.75 92 ILE A N 1
ATOM 704 C CA . ILE A 1 92 ? 0.672 19.976 15.857 1.00 82.75 92 ILE A CA 1
ATOM 705 C C . ILE A 1 92 ? 0.864 20.042 17.377 1.00 82.75 92 ILE A C 1
ATOM 707 O O . ILE A 1 92 ? -0.060 19.695 18.114 1.00 82.75 92 ILE A O 1
ATOM 711 N N . ASP A 1 93 ? 2.015 20.527 17.847 1.00 82.19 93 ASP A N 1
ATOM 712 C CA . ASP A 1 93 ? 2.294 20.692 19.278 1.00 82.19 93 ASP A CA 1
ATOM 713 C C . ASP A 1 93 ? 1.364 21.735 19.928 1.00 82.19 93 ASP A C 1
ATOM 715 O O . ASP A 1 93 ? 0.807 21.486 21.001 1.00 82.19 93 ASP A O 1
ATOM 719 N N . GLU A 1 94 ? 1.103 22.852 19.243 1.00 81.00 94 GLU A N 1
ATOM 720 C CA . GLU A 1 94 ? 0.127 23.868 19.657 1.00 81.00 94 GLU A CA 1
ATOM 721 C C . GLU A 1 94 ? -1.303 23.302 19.725 1.00 81.00 94 GLU A C 1
ATOM 723 O O . GLU A 1 94 ? -1.983 23.431 20.745 1.00 81.00 94 GLU A O 1
ATOM 728 N N . ASN A 1 95 ? -1.758 22.595 18.683 1.00 79.56 95 ASN A N 1
ATOM 729 C CA . ASN A 1 95 ? -3.095 21.998 18.666 1.00 79.56 95 ASN A CA 1
ATOM 730 C C . ASN A 1 95 ? -3.264 20.917 19.750 1.00 79.56 95 ASN A C 1
ATOM 732 O O . ASN A 1 95 ? -4.323 20.804 20.369 1.00 79.56 95 ASN A O 1
ATOM 736 N N . LYS A 1 96 ? -2.206 20.146 20.031 1.00 81.44 96 LYS A N 1
ATOM 737 C CA . LYS A 1 96 ? -2.161 19.167 21.126 1.00 81.44 96 LYS A CA 1
ATOM 738 C C . LYS A 1 96 ? -2.290 19.842 22.495 1.00 81.44 96 LYS A C 1
ATOM 740 O O . LYS A 1 96 ? -3.016 19.328 23.347 1.00 81.44 96 LYS A O 1
ATOM 745 N N . TYR A 1 97 ? -1.630 20.983 22.702 1.00 81.62 97 TYR A N 1
ATOM 746 C CA . TYR A 1 97 ? -1.764 21.771 23.929 1.00 81.62 97 TYR A CA 1
ATOM 747 C C . TYR A 1 97 ? -3.183 22.335 24.085 1.00 81.62 97 TYR A C 1
ATOM 749 O O . TYR A 1 97 ? -3.820 22.101 25.113 1.00 81.62 97 TYR A O 1
ATOM 757 N N . ASN A 1 98 ? -3.714 22.982 23.043 1.00 79.44 98 ASN A N 1
ATOM 758 C CA . ASN A 1 98 ? -5.054 23.578 23.051 1.00 79.44 98 ASN A CA 1
ATOM 759 C C . ASN A 1 98 ? -6.146 22.523 23.283 1.00 79.44 98 ASN A C 1
ATOM 761 O O . ASN A 1 98 ? -7.012 22.710 24.133 1.00 79.44 98 ASN A O 1
ATOM 765 N N . THR A 1 99 ? -6.050 21.361 22.627 1.00 78.81 99 THR A N 1
ATOM 766 C CA . THR A 1 99 ? -6.967 20.231 22.858 1.00 78.81 99 THR A CA 1
ATOM 767 C C . THR A 1 99 ? -6.876 19.723 24.302 1.00 78.81 99 THR A C 1
ATOM 769 O O . THR A 1 99 ? -7.896 19.470 24.940 1.00 78.81 99 THR A O 1
ATOM 772 N N . GLY A 1 100 ? -5.662 19.607 24.856 1.00 83.38 100 GLY A N 1
ATOM 773 C CA . GLY A 1 100 ? -5.454 19.215 26.253 1.00 83.38 100 GLY A CA 1
ATOM 774 C C . GLY A 1 100 ? -6.023 20.220 27.263 1.00 83.38 100 GLY A C 1
ATOM 775 O O . GLY A 1 100 ? -6.506 19.810 28.319 1.00 83.38 100 GLY A O 1
ATOM 776 N N . LEU A 1 101 ? -6.004 21.515 26.935 1.00 81.75 101 LEU A N 1
ATOM 777 C CA . LEU A 1 101 ? -6.617 22.573 27.736 1.00 81.75 101 LEU A CA 1
ATOM 778 C C . LEU A 1 101 ? -8.151 22.488 27.687 1.00 81.75 101 LEU A C 1
ATOM 780 O O . LEU A 1 101 ? -8.775 22.394 28.741 1.00 81.75 101 LEU A O 1
ATOM 784 N N . SER A 1 102 ? -8.746 22.392 26.492 1.00 75.81 102 SER A N 1
ATOM 785 C CA . SER A 1 102 ? -10.201 22.250 26.322 1.00 75.81 102 SER A CA 1
ATOM 786 C C . SER A 1 102 ? -10.759 20.993 26.998 1.00 75.81 102 SER A C 1
ATOM 788 O O . SER A 1 102 ? -11.851 21.025 27.563 1.00 75.81 102 SER A O 1
ATOM 790 N N . ILE A 1 103 ? -10.011 19.881 26.996 1.00 84.75 103 ILE A N 1
ATOM 791 C CA . ILE A 1 103 ? -10.388 18.657 27.725 1.00 84.75 103 ILE A CA 1
ATOM 792 C C . ILE A 1 103 ? -10.408 18.900 29.241 1.00 84.75 103 ILE A C 1
ATOM 794 O O . ILE A 1 103 ? -11.331 18.435 29.910 1.00 84.75 103 ILE A O 1
ATOM 798 N N . LYS A 1 104 ? -9.423 19.627 29.789 1.00 84.44 104 LYS A N 1
ATOM 799 C CA . LYS A 1 104 ? -9.378 19.967 31.221 1.00 84.44 104 LYS A CA 1
ATOM 800 C C . LYS A 1 104 ? -10.537 20.877 31.621 1.00 84.44 104 LYS A C 1
ATOM 802 O O . LYS A 1 104 ? -11.214 20.570 32.597 1.00 84.44 104 LYS A O 1
ATOM 807 N N . GLU A 1 105 ? -10.797 21.923 30.846 1.00 83.12 105 GLU A N 1
ATOM 808 C CA . GLU A 1 105 ? -11.917 22.851 31.046 1.00 83.12 105 GLU A CA 1
ATOM 809 C C . GLU A 1 105 ? -13.261 22.102 31.027 1.00 83.12 105 GLU A C 1
ATOM 811 O O . GLU A 1 105 ? -13.956 22.056 32.039 1.00 83.12 105 GLU A O 1
ATOM 816 N N . THR A 1 106 ? -13.523 21.326 29.968 1.00 82.62 106 THR A N 1
ATOM 817 C CA . THR A 1 106 ? -14.725 20.473 29.857 1.00 82.62 106 THR A CA 1
ATOM 818 C C . THR A 1 106 ? -14.841 19.450 31.000 1.00 82.62 106 THR A C 1
ATOM 820 O O . THR A 1 106 ? -15.945 19.038 31.368 1.00 82.62 106 THR A O 1
ATOM 823 N N . SER A 1 107 ? -13.718 18.978 31.558 1.00 87.06 107 SER A N 1
ATOM 824 C CA . SER A 1 107 ? -13.736 18.061 32.705 1.00 87.06 107 SER A CA 1
ATOM 825 C C . SER A 1 107 ? -14.105 18.765 34.013 1.00 87.06 107 SER A C 1
ATOM 827 O O . SER A 1 107 ? -14.907 18.215 34.765 1.00 87.06 107 SER A O 1
ATOM 829 N N . ALA A 1 108 ? -13.617 19.989 34.236 1.00 88.31 108 ALA A N 1
ATOM 830 C CA . ALA A 1 108 ? -13.979 20.807 35.390 1.00 88.31 108 ALA A CA 1
ATOM 831 C C . ALA A 1 108 ? -15.461 21.219 35.335 1.00 88.31 108 ALA A C 1
ATOM 833 O O . ALA A 1 108 ? -16.188 21.030 36.311 1.00 88.31 108 ALA A O 1
ATOM 834 N N . ASP A 1 109 ? -15.945 21.655 34.168 1.00 88.00 109 ASP A N 1
ATOM 835 C CA . ASP A 1 109 ? -17.364 21.965 33.948 1.00 88.00 109 ASP A CA 1
ATOM 836 C C . ASP A 1 109 ? -18.261 20.756 34.241 1.00 88.00 109 ASP A C 1
ATOM 838 O O . ASP A 1 109 ? -19.310 20.880 34.875 1.00 88.00 109 ASP A O 1
ATOM 842 N N . ARG A 1 110 ? -17.831 19.550 33.842 1.00 88.06 110 ARG A N 1
ATOM 843 C CA . ARG A 1 110 ? -18.554 18.305 34.141 1.00 88.06 110 ARG A CA 1
ATOM 844 C C . ARG A 1 110 ? -18.608 18.010 35.642 1.00 88.06 110 ARG A C 1
ATOM 846 O O . ARG A 1 110 ? -19.624 17.495 36.110 1.00 88.06 110 ARG A O 1
ATOM 853 N N . GLU A 1 111 ? -17.552 18.304 36.396 1.00 90.75 111 GLU A N 1
ATOM 854 C CA . GLU A 1 111 ? -17.547 18.137 37.855 1.00 90.75 111 GLU A CA 1
ATOM 855 C C . GLU A 1 111 ? -18.482 19.139 38.544 1.00 90.75 111 GLU A C 1
ATOM 857 O O . GLU A 1 111 ? -19.277 18.730 39.394 1.00 90.75 111 GLU A O 1
ATOM 862 N N . VAL A 1 112 ? -18.486 20.406 38.115 1.00 91.81 112 VAL A N 1
ATOM 863 C CA . VAL A 1 112 ? -19.432 21.430 38.600 1.00 91.81 112 VAL A CA 1
ATOM 864 C C . VAL A 1 112 ? -20.879 21.036 38.283 1.00 91.81 112 VAL A C 1
ATOM 866 O O . VAL A 1 112 ? -21.726 21.032 39.176 1.00 91.81 112 VAL A O 1
ATOM 869 N N . MET A 1 113 ? -21.157 20.617 37.046 1.00 89.12 113 MET A N 1
ATOM 870 C CA . MET A 1 113 ? -22.475 20.146 36.601 1.00 89.12 113 MET A CA 1
ATOM 871 C C . MET A 1 113 ? -22.955 18.934 37.420 1.00 89.12 113 MET A C 1
ATOM 873 O O . MET A 1 113 ? -24.121 18.851 37.808 1.00 89.12 113 MET A O 1
ATOM 877 N N . LYS A 1 114 ? -22.050 17.999 37.742 1.00 92.19 114 LYS A N 1
ATOM 878 C CA . LYS A 1 114 ? -22.347 16.834 38.590 1.00 92.19 114 LYS A CA 1
ATOM 879 C C . LYS A 1 114 ? -22.639 17.236 40.040 1.00 92.19 114 LYS A C 1
ATOM 881 O O . LYS A 1 114 ? -23.542 16.664 40.648 1.00 92.19 114 LYS A O 1
ATOM 886 N N . ALA A 1 115 ? -21.912 18.210 40.588 1.00 91.31 115 ALA A N 1
ATOM 887 C CA . ALA A 1 115 ? -22.182 18.745 41.920 1.00 91.31 115 ALA A CA 1
ATOM 888 C C . ALA A 1 115 ? -23.561 19.428 41.978 1.00 91.31 115 ALA A C 1
ATOM 890 O O . ALA A 1 115 ? -24.358 19.117 42.859 1.00 91.31 115 ALA A O 1
ATOM 891 N N . GLN A 1 116 ? -23.882 20.274 40.992 1.00 90.81 116 GLN A N 1
ATOM 892 C CA . GLN A 1 116 ? -25.195 20.919 40.863 1.00 90.81 116 GLN A CA 1
ATOM 893 C C . GLN A 1 116 ? -26.342 19.903 40.757 1.00 90.81 116 GLN A C 1
ATOM 895 O O . GLN A 1 116 ? -27.372 20.078 41.410 1.00 90.81 116 GLN A O 1
ATOM 900 N N . LEU A 1 117 ? -26.154 18.818 39.996 1.00 91.44 117 LEU A N 1
ATOM 901 C CA . LEU A 1 117 ? -27.137 17.737 39.892 1.00 91.44 117 LEU A CA 1
ATOM 902 C C . LEU A 1 117 ? -27.387 17.061 41.251 1.00 91.44 117 LEU A C 1
ATOM 904 O O . LEU A 1 117 ? -28.540 16.851 41.616 1.00 91.44 117 LEU A O 1
ATOM 908 N N . GLY A 1 118 ? -26.339 16.795 42.038 1.00 92.12 118 GLY A N 1
ATOM 909 C CA . GLY A 1 118 ? -26.473 16.241 43.393 1.00 92.12 118 GLY A CA 1
ATOM 910 C C . GLY A 1 118 ? -27.208 17.174 44.367 1.00 92.12 118 GLY A C 1
ATOM 911 O O . GLY A 1 118 ? -28.036 16.722 45.164 1.00 92.12 118 GLY A O 1
ATOM 912 N N . THR A 1 119 ? -26.978 18.488 44.272 1.00 91.75 119 THR A N 1
ATOM 913 C CA . THR A 1 119 ? -27.742 19.487 45.039 1.00 91.75 119 THR A CA 1
ATOM 914 C C . THR A 1 119 ? -29.217 19.479 44.631 1.00 91.75 119 THR A C 1
ATOM 916 O O . THR A 1 119 ? -30.096 19.498 45.492 1.00 91.75 119 THR A O 1
ATOM 919 N N . LEU A 1 120 ? -29.508 19.382 43.329 1.00 90.88 120 LEU A N 1
ATOM 920 C CA . LEU A 1 120 ? -30.875 19.322 42.810 1.00 90.88 120 LEU A CA 1
ATOM 921 C C . LEU A 1 120 ? -31.602 18.034 43.228 1.00 90.88 120 LEU A C 1
ATOM 923 O O . LEU A 1 120 ? -32.741 18.107 43.681 1.00 90.88 120 LEU A O 1
ATOM 927 N N . GLU A 1 121 ? -30.944 16.872 43.173 1.00 90.88 121 GLU A N 1
ATOM 928 C CA . GLU A 1 121 ? -31.477 15.610 43.711 1.00 90.88 121 GLU A CA 1
ATOM 929 C C . GLU A 1 121 ? -31.807 15.703 45.209 1.00 90.88 121 GLU A C 1
ATOM 931 O O . GLU A 1 121 ? -32.784 15.111 45.674 1.00 90.88 121 GLU A O 1
ATOM 936 N N . THR A 1 122 ? -31.006 16.453 45.971 1.00 92.50 122 THR A N 1
ATOM 937 C CA . THR A 1 122 ? -31.229 16.679 47.405 1.00 92.50 122 THR A CA 1
ATOM 938 C C . THR A 1 122 ? -32.455 17.568 47.635 1.00 92.50 122 THR A C 1
ATOM 940 O O . THR A 1 122 ? -33.342 17.181 48.395 1.00 92.50 122 THR A O 1
ATOM 943 N N . MET A 1 123 ? -32.576 18.685 46.907 1.00 89.88 123 MET A N 1
ATOM 944 C CA . MET A 1 123 ? -33.757 19.560 46.964 1.00 89.88 123 MET A CA 1
ATOM 945 C C . MET A 1 123 ? -35.043 18.833 46.539 1.00 89.88 123 MET A C 1
ATOM 947 O O . MET A 1 123 ? -36.088 19.011 47.162 1.00 89.88 123 MET A O 1
ATOM 951 N N . VAL A 1 124 ? -34.979 17.967 45.520 1.00 92.69 124 VAL A N 1
ATOM 952 C CA . VAL A 1 124 ? -36.125 17.142 45.101 1.00 92.69 124 VAL A CA 1
ATOM 953 C C . VAL A 1 124 ? -36.548 16.179 46.213 1.00 92.69 124 VAL A C 1
ATOM 955 O O . VAL A 1 124 ? -37.738 16.099 46.508 1.00 92.69 124 VAL A O 1
ATOM 958 N N . LYS A 1 125 ? -35.608 15.496 46.887 1.00 91.12 125 LYS A N 1
ATOM 959 C CA . LYS A 1 125 ? -35.922 14.622 48.037 1.00 91.12 125 LYS A CA 1
ATOM 960 C C . LYS A 1 125 ? -36.583 15.388 49.184 1.00 91.12 125 LYS A C 1
ATOM 962 O O . LYS A 1 125 ? -37.554 14.896 49.756 1.00 91.12 125 LYS A O 1
ATOM 967 N N . GLU A 1 126 ? -36.091 16.580 49.506 1.00 89.94 126 GLU A N 1
ATOM 968 C CA . GLU A 1 126 ? -36.642 17.421 50.575 1.00 89.94 126 GLU A CA 1
ATOM 969 C C . GLU A 1 126 ? -38.053 17.936 50.241 1.00 89.94 126 GLU A C 1
ATOM 971 O O . GLU A 1 126 ? -38.958 17.863 51.078 1.00 89.94 126 GLU A O 1
ATOM 976 N N . LEU A 1 127 ? -38.298 18.333 48.988 1.00 87.44 127 LEU A N 1
ATOM 977 C CA . LEU A 1 127 ? -39.642 18.645 48.495 1.00 87.44 127 LEU A CA 1
ATOM 978 C C . LEU A 1 127 ? -40.570 17.422 48.565 1.00 87.44 127 LEU A C 1
ATOM 980 O O . LEU A 1 127 ? -41.705 17.547 49.023 1.00 87.44 127 LEU A O 1
ATOM 984 N N . GLN A 1 128 ? -40.089 16.232 48.191 1.00 84.31 128 GLN A N 1
ATOM 985 C CA . GLN A 1 128 ? -40.859 14.983 48.260 1.00 84.31 128 GLN A CA 1
ATOM 986 C C . GLN A 1 128 ? -41.299 14.654 49.699 1.00 84.31 128 GLN A C 1
ATOM 988 O O . GLN A 1 128 ? -42.454 14.290 49.927 1.00 84.31 128 GLN A O 1
ATOM 993 N N . LEU A 1 129 ? -40.394 14.813 50.674 1.00 86.94 129 LEU A N 1
ATOM 994 C CA . LEU A 1 129 ? -40.683 14.647 52.104 1.00 86.94 129 LEU A CA 1
ATOM 995 C C . LEU A 1 129 ? -41.690 15.692 52.598 1.00 86.94 129 LEU A C 1
ATOM 997 O O . LEU A 1 129 ? -42.629 15.357 53.320 1.00 86.94 129 LEU A O 1
ATOM 1001 N N . THR A 1 130 ? -41.529 16.946 52.172 1.00 85.50 130 THR A N 1
ATOM 1002 C CA . THR A 1 130 ? -42.438 18.047 52.524 1.00 85.50 130 THR A CA 1
ATOM 1003 C C . THR A 1 130 ? -43.859 17.778 52.024 1.00 85.50 130 THR A C 1
ATOM 1005 O O . THR A 1 130 ? -44.808 17.892 52.799 1.00 85.50 130 THR A O 1
ATOM 1008 N N . VAL A 1 131 ? -44.011 17.344 50.767 1.00 87.19 131 VAL A N 1
ATOM 1009 C CA . VAL A 1 131 ? -45.307 16.952 50.182 1.00 87.19 131 VAL A CA 1
ATOM 1010 C C . VAL A 1 131 ? -45.912 15.763 50.932 1.00 87.19 131 VAL A C 1
ATOM 1012 O O . VAL A 1 131 ? -47.078 15.825 51.306 1.00 87.19 131 VAL A O 1
ATOM 1015 N N . GLY A 1 132 ? -45.121 14.731 51.250 1.00 84.94 132 GLY A N 1
ATOM 1016 C CA . GLY A 1 132 ? -45.590 13.576 52.027 1.00 84.94 132 GLY A CA 1
ATOM 1017 C C . GLY A 1 132 ? -46.102 13.942 53.428 1.00 84.94 132 GLY A C 1
ATOM 1018 O O . GLY A 1 132 ? -47.128 13.423 53.874 1.00 84.94 132 GLY A O 1
ATOM 1019 N N . ASN A 1 133 ? -45.443 14.887 54.104 1.00 81.88 133 ASN A N 1
ATOM 1020 C CA . ASN A 1 133 ? -45.897 15.428 55.389 1.00 81.88 133 ASN A CA 1
ATOM 1021 C C . ASN A 1 133 ? -47.166 16.294 55.246 1.00 81.88 133 ASN A C 1
ATOM 1023 O O . ASN A 1 133 ? -48.024 16.299 56.137 1.00 81.88 133 ASN A O 1
ATOM 1027 N N . LEU A 1 134 ? -47.328 16.993 54.119 1.00 76.94 134 LEU A N 1
ATOM 1028 C CA . LEU A 1 134 ? -48.553 17.726 53.791 1.00 76.94 134 LEU A CA 1
ATOM 1029 C C . LEU A 1 134 ? -49.730 16.770 53.533 1.00 76.94 134 LEU A C 1
ATOM 1031 O O . LEU A 1 134 ? -50.793 16.947 54.118 1.00 76.94 134 LEU A O 1
ATOM 1035 N N . ASP A 1 135 ? -49.529 15.699 52.762 1.00 76.75 135 ASP A N 1
ATOM 1036 C CA . ASP A 1 135 ? -50.530 14.642 52.552 1.00 76.75 135 ASP A CA 1
ATOM 1037 C C . ASP A 1 135 ? -50.942 13.965 53.870 1.00 76.75 135 ASP A C 1
ATOM 1039 O O . ASP A 1 135 ? -52.125 13.704 54.109 1.00 76.75 135 ASP A O 1
ATOM 1043 N N . ALA A 1 136 ? -49.977 13.699 54.757 1.00 74.19 136 ALA A N 1
ATOM 1044 C CA . ALA A 1 136 ? -50.239 13.133 56.077 1.00 74.19 136 ALA A CA 1
ATOM 1045 C C . ALA A 1 136 ? -51.066 14.083 56.961 1.00 74.19 136 ALA A C 1
ATOM 1047 O O . ALA A 1 136 ? -52.014 13.646 57.616 1.00 74.19 136 ALA A O 1
ATOM 1048 N N . SER A 1 137 ? -50.760 15.384 56.950 1.00 70.50 137 SER A N 1
ATOM 1049 C CA . SER A 1 137 ? -51.501 16.384 57.730 1.00 70.50 137 SER A CA 1
ATOM 1050 C C . SER A 1 137 ? -52.881 16.708 57.139 1.00 70.50 137 SER A C 1
ATOM 1052 O O . SER A 1 137 ? -53.824 16.908 57.905 1.00 70.50 137 SER A O 1
ATOM 1054 N N . VAL A 1 138 ? -53.064 16.645 55.815 1.00 72.62 138 VAL A N 1
ATOM 1055 C CA . VAL A 1 138 ? -54.389 16.697 55.166 1.00 72.62 138 VAL A CA 1
ATOM 1056 C C . VAL A 1 138 ? -55.237 15.481 55.555 1.00 72.62 138 VAL A C 1
ATOM 1058 O O . VAL A 1 138 ? -56.389 15.649 55.955 1.00 72.62 138 VAL A O 1
ATOM 1061 N N . LYS A 1 139 ? -54.673 14.264 55.538 1.00 70.38 139 LYS A N 1
ATOM 1062 C CA . LYS A 1 139 ? -55.374 13.047 55.992 1.00 70.38 139 LYS A CA 1
ATOM 1063 C C . LYS A 1 139 ? -55.721 13.082 57.481 1.00 70.38 139 LYS A C 1
ATOM 1065 O O . LYS A 1 139 ? -56.838 12.723 57.841 1.00 70.38 139 LYS A O 1
ATOM 1070 N N . ALA A 1 140 ? -54.819 13.568 58.334 1.00 60.16 140 ALA A N 1
ATOM 1071 C CA . ALA A 1 140 ? -55.090 13.745 59.762 1.00 60.16 140 ALA A CA 1
ATOM 1072 C C . ALA A 1 140 ? -56.233 14.745 60.022 1.00 60.16 140 ALA A C 1
ATOM 1074 O O . ALA A 1 140 ? -57.017 14.560 60.950 1.00 60.16 140 ALA A O 1
ATOM 1075 N N . LYS A 1 141 ? -56.375 15.772 59.173 1.00 56.25 141 LYS A N 1
ATOM 1076 C CA . LYS A 1 141 ? -57.449 16.775 59.254 1.00 56.25 141 LYS A CA 1
ATOM 1077 C C . LYS A 1 141 ? -58.786 16.305 58.660 1.00 56.25 141 LYS A C 1
ATOM 1079 O O . LYS A 1 141 ? -59.810 16.926 58.922 1.00 56.25 141 LYS A O 1
ATOM 1084 N N . ALA A 1 142 ? -58.788 15.213 57.892 1.00 51.62 142 ALA A N 1
ATOM 1085 C CA . ALA A 1 142 ? -59.983 14.602 57.302 1.00 51.62 142 ALA A CA 1
ATOM 1086 C C . ALA A 1 142 ? -60.646 13.531 58.197 1.00 51.62 142 ALA A C 1
ATOM 1088 O O . ALA A 1 142 ? -61.708 13.019 57.854 1.00 51.62 142 ALA A O 1
ATOM 1089 N N . ALA A 1 143 ? -60.044 13.184 59.341 1.00 48.88 143 ALA A N 1
ATOM 1090 C CA . ALA A 1 143 ? -60.522 12.121 60.232 1.00 48.88 143 ALA A CA 1
ATOM 1091 C C . ALA A 1 143 ? -61.598 12.564 61.254 1.00 48.88 143 ALA A C 1
ATOM 1093 O O . ALA A 1 143 ? -62.023 11.757 62.080 1.00 48.88 143 ALA A O 1
ATOM 1094 N N . THR A 1 144 ? -62.050 13.823 61.218 1.00 41.41 144 THR A N 1
ATOM 1095 C CA . THR A 1 144 ? -62.964 14.410 62.216 1.00 41.41 144 THR A CA 1
ATOM 1096 C C . THR A 1 144 ? -64.169 15.140 61.604 1.00 41.41 144 THR A C 1
ATOM 1098 O O . THR A 1 144 ? -64.333 16.338 61.806 1.00 41.41 144 THR A O 1
ATOM 1101 N N . GLN A 1 145 ? -65.063 14.408 60.920 1.00 37.28 145 GLN A N 1
ATOM 1102 C CA . GLN A 1 145 ? -66.533 14.576 61.037 1.00 37.28 145 GLN A CA 1
ATOM 1103 C C . GLN A 1 145 ? -67.320 13.470 60.279 1.00 37.28 145 GLN A C 1
ATOM 1105 O O . GLN A 1 145 ? -66.837 13.014 59.242 1.00 37.28 145 GLN A O 1
ATOM 1110 N N . PRO A 1 146 ? -68.515 13.024 60.742 1.00 44.59 146 PRO A N 1
ATOM 1111 C CA . PRO A 1 146 ? -69.268 11.932 60.105 1.00 44.59 146 PRO A CA 1
ATOM 1112 C C . PRO A 1 146 ? -70.607 12.331 59.432 1.00 44.59 146 PRO A C 1
ATOM 1114 O O . PRO A 1 146 ? -71.428 12.982 60.067 1.00 44.59 146 PRO A O 1
ATOM 1117 N N . GLN A 1 147 ? -70.858 11.770 58.229 1.00 34.62 147 GLN A N 1
ATOM 1118 C CA . GLN A 1 147 ? -72.170 11.540 57.547 1.00 34.62 147 GLN A CA 1
ATOM 1119 C C . GLN A 1 147 ? -73.011 12.812 57.197 1.00 34.62 147 GLN A C 1
ATOM 1121 O O . GLN A 1 147 ? -72.783 13.869 57.761 1.00 34.62 147 GLN A O 1
ATOM 1126 N N . ALA A 1 148 ? -73.967 12.881 56.248 1.00 32.75 148 ALA A N 1
ATOM 1127 C CA . ALA A 1 148 ? -74.697 11.958 55.344 1.00 32.75 148 ALA A CA 1
ATOM 1128 C C . ALA A 1 148 ? -75.269 12.793 54.136 1.00 32.75 148 ALA A C 1
ATOM 1130 O O . ALA A 1 148 ? -75.225 14.016 54.218 1.00 32.75 148 ALA A O 1
ATOM 1131 N N . SER A 1 149 ? -75.899 12.327 53.036 1.00 35.34 149 SER A N 1
ATOM 1132 C CA . SER A 1 149 ? -75.936 11.063 52.253 1.00 35.34 149 SER A CA 1
ATOM 1133 C C . SER A 1 149 ? -76.883 11.209 51.023 1.00 35.34 149 SER A C 1
ATOM 1135 O O . SER A 1 149 ? -77.944 11.806 51.188 1.00 35.34 149 SER A O 1
ATOM 1137 N N . THR A 1 150 ? -76.618 10.526 49.884 1.00 28.64 150 THR A N 1
ATOM 1138 C CA . THR A 1 150 ? -77.549 10.263 48.721 1.00 28.64 150 THR A CA 1
ATOM 1139 C C . THR A 1 150 ? -78.041 11.476 47.882 1.00 28.64 150 THR A C 1
ATOM 1141 O O . THR A 1 150 ? -78.109 12.574 48.408 1.00 28.64 150 THR A O 1
ATOM 1144 N N . GLN A 1 151 ? -78.387 11.427 46.576 1.00 32.00 151 GLN A N 1
ATOM 1145 C CA . GLN A 1 151 ? -78.674 10.389 45.542 1.00 32.00 151 GLN A CA 1
ATOM 1146 C C . GLN A 1 151 ? -78.022 10.802 44.185 1.00 32.00 151 GLN A C 1
ATOM 1148 O O . GLN A 1 151 ? -78.018 11.976 43.843 1.00 32.00 151 GLN A O 1
ATOM 1153 N N . THR A 1 152 ? -77.327 9.924 43.451 1.00 27.06 152 THR A N 1
ATOM 1154 C CA . THR A 1 152 ? -77.815 9.096 42.313 1.00 27.06 152 THR A CA 1
ATOM 1155 C C . THR A 1 152 ? -78.262 9.834 41.032 1.00 27.06 152 THR A C 1
ATOM 1157 O O . THR A 1 152 ? -79.433 10.166 40.891 1.00 27.06 152 THR A O 1
ATOM 1160 N N . GLN A 1 153 ? -77.386 9.889 40.018 1.00 32.38 153 GLN A N 1
ATOM 1161 C CA . GLN A 1 153 ? -77.675 9.391 38.655 1.00 32.38 153 GLN A CA 1
ATOM 1162 C C . GLN A 1 153 ? -76.366 9.127 37.883 1.00 32.38 153 GLN A C 1
ATOM 1164 O O . GLN A 1 153 ? -75.300 9.588 38.288 1.00 32.38 153 GLN A O 1
ATOM 1169 N N . ALA A 1 154 ? -76.427 8.296 36.840 1.00 33.00 154 ALA A N 1
ATOM 1170 C CA . ALA A 1 154 ? -75.265 7.653 36.220 1.00 33.00 154 ALA A CA 1
ATOM 1171 C C . ALA A 1 154 ? -75.116 7.992 34.728 1.00 33.00 154 ALA A C 1
ATOM 1173 O O . ALA A 1 154 ? -76.108 8.306 34.079 1.00 33.00 154 ALA A O 1
ATOM 1174 N N . VAL A 1 155 ? -73.895 7.837 34.194 1.00 31.53 155 VAL A N 1
ATOM 1175 C CA . VAL A 1 155 ? -73.521 7.071 32.975 1.00 31.53 155 VAL A CA 1
ATOM 1176 C C . VAL A 1 155 ? -72.110 7.490 32.504 1.00 31.53 155 VAL A C 1
ATOM 1178 O O . VAL A 1 155 ? -71.693 8.636 32.624 1.00 31.53 155 VAL A O 1
ATOM 1181 N N . VAL A 1 156 ? -71.357 6.496 32.033 1.00 34.19 156 VAL A N 1
ATOM 1182 C CA . VAL A 1 156 ? -69.910 6.432 31.713 1.00 34.19 156 VAL A CA 1
ATOM 1183 C C . VAL A 1 156 ? -69.831 6.239 30.166 1.00 34.19 156 VAL A C 1
ATOM 1185 O O . VAL A 1 156 ? -70.778 5.628 29.663 1.00 34.19 156 VAL A O 1
ATOM 1188 N N . PRO A 1 157 ? -68.818 6.704 29.370 1.00 43.03 157 PRO A N 1
ATOM 1189 C CA . PRO A 1 157 ? -67.410 6.338 29.579 1.00 43.03 157 PRO A CA 1
ATOM 1190 C C . PRO A 1 157 ? -66.245 7.279 29.166 1.00 43.03 157 PRO A C 1
ATOM 1192 O O . PRO A 1 157 ? -66.330 8.123 28.284 1.00 43.03 157 PRO A O 1
ATOM 1195 N N . GLN A 1 158 ? -65.122 6.990 29.839 1.00 32.62 158 GLN A N 1
ATOM 1196 C CA . GLN A 1 158 ? -63.681 7.137 29.533 1.00 32.62 158 GLN A CA 1
ATOM 1197 C C . GLN A 1 158 ? -63.214 7.583 28.127 1.00 32.62 158 GLN A C 1
ATOM 1199 O O . GLN A 1 158 ? -63.776 7.189 27.107 1.00 32.62 158 GLN A O 1
ATOM 1204 N N . PRO A 1 159 ? -62.029 8.229 28.075 1.00 34.91 159 PRO A N 1
ATOM 1205 C CA . PRO A 1 159 ? -60.831 7.455 27.693 1.00 34.91 159 PRO A CA 1
ATOM 1206 C C . PRO A 1 159 ? -59.914 7.009 28.846 1.00 34.91 159 PRO A C 1
ATOM 1208 O O . PRO A 1 159 ? -59.813 7.648 29.891 1.00 34.91 159 PRO A O 1
ATOM 1211 N N . GLN A 1 160 ? -59.236 5.883 28.617 1.00 27.52 160 GLN A N 1
ATOM 1212 C CA . GLN A 1 160 ? -58.120 5.340 29.409 1.00 27.52 160 GLN A CA 1
ATOM 1213 C C . GLN A 1 160 ? -56.855 6.222 29.172 1.00 27.52 160 GLN A C 1
ATOM 1215 O O . GLN A 1 160 ? -56.851 7.035 28.254 1.00 27.52 160 GLN A O 1
ATOM 1220 N N . VAL A 1 161 ? -55.752 6.184 29.936 1.00 31.19 161 VAL A N 1
ATOM 1221 C CA . VAL A 1 161 ? -54.909 5.019 30.269 1.00 31.19 161 VAL A CA 1
ATOM 1222 C C . VAL A 1 161 ? -54.106 5.234 31.561 1.00 31.19 161 VAL A C 1
ATOM 1224 O O . VAL A 1 161 ? -53.352 6.194 31.678 1.00 31.19 161 VAL A O 1
ATOM 1227 N N . VAL A 1 162 ? -54.138 4.236 32.452 1.00 28.16 162 VAL A N 1
ATOM 1228 C CA . VAL A 1 162 ? -52.998 3.855 33.306 1.00 28.16 162 VAL A CA 1
ATOM 1229 C C . VAL A 1 162 ? -52.883 2.333 33.283 1.00 28.16 162 VAL A C 1
ATOM 1231 O O . VAL A 1 162 ? -53.803 1.670 33.738 1.00 28.16 162 VAL A O 1
ATOM 1234 N N . THR A 1 163 ? -51.755 1.809 32.791 1.00 22.86 163 THR A N 1
ATOM 1235 C CA . THR A 1 163 ? -50.986 0.669 33.353 1.00 22.86 163 THR A CA 1
ATOM 1236 C C . THR A 1 163 ? -49.737 0.486 32.483 1.00 22.86 163 THR A C 1
ATOM 1238 O O . THR A 1 163 ? -49.841 0.297 31.279 1.00 22.86 163 THR A O 1
ATOM 1241 N N . GLN A 1 164 ? -48.550 0.792 33.003 1.00 27.25 164 GLN A N 1
ATOM 1242 C CA . GLN A 1 164 ? -47.658 -0.135 33.720 1.00 27.25 164 GLN A CA 1
ATOM 1243 C C . GLN A 1 164 ? -46.984 -1.204 32.837 1.00 27.25 164 GLN A C 1
ATOM 1245 O O . GLN A 1 164 ? -47.587 -2.195 32.446 1.00 27.25 164 GLN A O 1
ATOM 1250 N N . SER A 1 165 ? -45.671 -1.009 32.678 1.00 37.38 165 SER A N 1
ATOM 1251 C CA . SER A 1 165 ? -44.616 -2.003 32.925 1.00 37.38 165 SER A CA 1
ATOM 1252 C C . SER A 1 165 ? -44.684 -3.379 32.247 1.00 37.38 165 SER A C 1
ATOM 1254 O O . SER A 1 165 ? -45.451 -4.243 32.666 1.00 37.38 165 SER A O 1
ATOM 1256 N N . LYS A 1 166 ? -43.710 -3.634 31.353 1.00 25.95 166 LYS A N 1
ATOM 1257 C CA . LYS A 1 166 ? -42.916 -4.885 31.268 1.00 25.95 166 LYS A CA 1
ATOM 1258 C C . LYS A 1 166 ? -41.761 -4.765 30.257 1.00 25.95 166 LYS A C 1
ATOM 1260 O O . LYS A 1 166 ? -41.969 -4.821 29.052 1.00 25.95 166 LYS A O 1
ATOM 1265 N N . THR A 1 167 ? -40.527 -4.706 30.749 1.00 30.69 167 THR A N 1
ATOM 1266 C CA . THR A 1 167 ? -39.413 -5.509 30.192 1.00 30.69 167 THR A CA 1
ATOM 1267 C C . THR A 1 167 ? -39.704 -6.997 30.520 1.00 30.69 167 THR A C 1
ATOM 1269 O O . THR A 1 167 ? -40.423 -7.213 31.501 1.00 30.69 167 THR A O 1
ATOM 1272 N 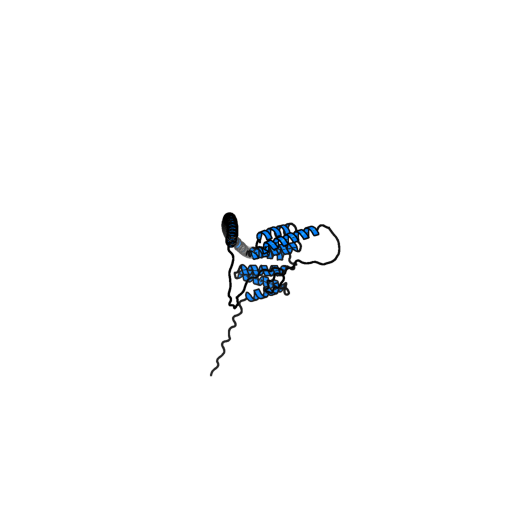N . PRO A 1 168 ? -39.181 -8.033 29.807 1.00 39.12 168 PRO A N 1
ATOM 1273 C CA . PRO A 1 168 ? -37.846 -8.057 29.180 1.00 39.12 168 PRO A CA 1
ATOM 1274 C C . PRO A 1 168 ? -37.664 -8.930 27.886 1.00 39.12 168 PRO A C 1
ATOM 1276 O O . PRO A 1 168 ? -38.607 -9.499 27.358 1.00 39.12 168 PRO A O 1
ATOM 1279 N N . VAL A 1 169 ? -36.397 -9.094 27.449 1.00 22.75 169 VAL A N 1
ATOM 1280 C CA . VAL A 1 169 ? -35.833 -10.187 26.595 1.00 22.75 169 VAL A CA 1
ATOM 1281 C C . VAL A 1 169 ? -36.142 -10.233 25.066 1.00 22.75 169 VAL A C 1
ATOM 1283 O O . VAL A 1 169 ? -37.029 -10.940 24.614 1.00 22.75 169 VAL A O 1
ATOM 1286 N N . ASN A 1 170 ? -35.204 -9.657 24.286 1.00 24.61 170 ASN A N 1
ATOM 1287 C CA . ASN A 1 170 ? -34.347 -10.321 23.259 1.00 24.61 170 ASN A CA 1
ATOM 1288 C C . ASN A 1 170 ? -34.860 -10.739 21.837 1.00 24.61 170 ASN A C 1
ATOM 1290 O O . ASN A 1 170 ? -35.974 -11.205 21.652 1.00 24.61 170 ASN A O 1
ATOM 1294 N N . LYS A 1 171 ? -33.888 -10.730 20.894 1.00 23.83 171 LYS A N 1
ATOM 1295 C CA . LYS A 1 171 ? -33.765 -11.369 19.550 1.00 23.83 171 LYS A CA 1
ATOM 1296 C C . LYS A 1 171 ? -34.438 -10.768 18.292 1.00 23.83 171 LYS A C 1
ATOM 1298 O O . LYS A 1 171 ? -35.602 -11.025 18.034 1.00 23.83 171 LYS A O 1
ATOM 1303 N N . SER A 1 172 ? -33.557 -10.241 17.414 1.00 22.88 172 SER A N 1
ATOM 1304 C CA . SER A 1 172 ? -33.482 -10.474 15.939 1.00 22.88 172 SER A CA 1
ATOM 1305 C C . SER A 1 172 ? -34.628 -9.918 15.050 1.00 22.88 172 SER A C 1
ATOM 1307 O O . SER A 1 172 ? -35.750 -9.808 15.503 1.00 22.88 172 SER A O 1
ATOM 1309 N N . GLN A 1 173 ? -34.479 -9.527 13.771 1.00 28.83 173 GLN A N 1
ATOM 1310 C CA . GLN A 1 173 ? -33.431 -9.578 12.717 1.00 28.83 173 GLN A CA 1
ATOM 1311 C C . GLN A 1 173 ? -33.410 -8.184 12.013 1.00 28.83 173 GLN A C 1
ATOM 1313 O O . GLN A 1 173 ? -34.445 -7.536 11.961 1.00 28.83 173 GLN A O 1
ATOM 1318 N N . LYS A 1 174 ? -32.307 -7.552 11.582 1.00 26.20 174 LYS A N 1
ATOM 1319 C CA . LYS A 1 174 ? -31.330 -7.852 10.505 1.00 26.20 174 LYS A CA 1
ATOM 1320 C C . LYS A 1 174 ? -31.917 -7.954 9.076 1.00 26.20 174 LYS A C 1
ATOM 1322 O O . LYS A 1 174 ? -32.400 -9.025 8.723 1.00 26.20 174 LYS A O 1
ATOM 1327 N N . LYS A 1 175 ? -31.701 -6.930 8.223 1.00 25.73 175 LYS A N 1
ATOM 1328 C CA . LYS A 1 175 ? -31.401 -7.103 6.779 1.00 25.73 175 LYS A CA 1
ATOM 1329 C C . LYS A 1 175 ? -30.690 -5.886 6.130 1.00 25.73 175 LYS A C 1
ATOM 1331 O O . LYS A 1 175 ? -31.119 -4.761 6.333 1.00 25.73 175 LYS A O 1
ATOM 1336 N N . ASP A 1 176 ? -29.616 -6.186 5.387 1.00 24.66 176 ASP A N 1
ATOM 1337 C CA . ASP A 1 176 ? -28.898 -5.486 4.290 1.00 24.66 176 ASP A CA 1
ATOM 1338 C C . ASP A 1 176 ? -28.836 -3.938 4.243 1.00 24.66 176 ASP A C 1
ATOM 1340 O O . ASP A 1 176 ? -29.835 -3.244 4.103 1.00 24.66 176 ASP A O 1
ATOM 1344 N N . THR A 1 177 ? -27.644 -3.331 4.177 1.00 29.27 177 THR A N 1
ATOM 1345 C CA . THR A 1 177 ? -26.856 -3.350 2.925 1.00 29.27 177 THR A CA 1
ATOM 1346 C C . THR A 1 177 ? -25.334 -3.406 3.131 1.00 29.27 177 THR A C 1
ATOM 1348 O O . THR A 1 177 ? -24.716 -2.511 3.695 1.00 29.27 177 THR A O 1
ATOM 1351 N N . THR A 1 178 ? -24.769 -4.490 2.603 1.00 27.38 178 THR A N 1
ATOM 1352 C CA . THR A 1 178 ? -23.409 -4.756 2.100 1.00 27.38 178 THR A CA 1
ATOM 1353 C C . THR A 1 178 ? -22.319 -3.676 2.231 1.00 27.38 178 THR A C 1
ATOM 1355 O O . THR A 1 178 ? -22.294 -2.706 1.478 1.00 27.38 178 THR A O 1
ATOM 1358 N N . VAL A 1 179 ? -21.285 -3.984 3.024 1.00 31.19 179 VAL A N 1
ATOM 1359 C CA . VAL A 1 179 ? -19.907 -3.510 2.801 1.00 31.19 179 VAL A CA 1
ATOM 1360 C C . VAL A 1 179 ? -19.018 -4.744 2.651 1.00 31.19 179 VAL A C 1
ATOM 1362 O O . VAL A 1 179 ? -19.026 -5.620 3.515 1.00 31.19 179 VAL A O 1
ATOM 1365 N N . ALA A 1 180 ? -18.290 -4.851 1.540 1.00 33.91 180 ALA A N 1
ATOM 1366 C CA . ALA A 1 180 ? -17.431 -5.997 1.268 1.00 33.91 180 ALA A CA 1
ATOM 1367 C C . ALA A 1 180 ? -16.054 -5.819 1.927 1.00 33.91 180 ALA A C 1
ATOM 1369 O O . ALA A 1 180 ? -15.226 -5.046 1.453 1.00 33.91 180 ALA A O 1
ATOM 1370 N N . ALA A 1 181 ? -15.809 -6.574 2.997 1.00 30.75 181 ALA A N 1
ATOM 1371 C CA . ALA A 1 181 ? -14.483 -6.809 3.555 1.00 30.75 181 ALA A CA 1
ATOM 1372 C C . ALA A 1 181 ? -14.364 -8.304 3.882 1.00 30.75 181 ALA A C 1
ATOM 1374 O O . ALA A 1 181 ? -14.904 -8.776 4.882 1.00 30.75 181 ALA A O 1
ATOM 1375 N N . VAL A 1 182 ? -13.705 -9.062 3.002 1.00 33.44 182 VAL A N 1
ATOM 1376 C CA . VAL A 1 182 ? -13.431 -10.493 3.193 1.00 33.44 182 VAL A CA 1
ATOM 1377 C C . VAL A 1 182 ? -11.948 -10.748 2.970 1.00 33.44 182 VAL A C 1
ATOM 1379 O O . VAL A 1 182 ? -11.508 -10.960 1.847 1.00 33.44 182 VAL A O 1
ATOM 1382 N N . THR A 1 183 ? -11.203 -10.801 4.069 1.00 35.19 183 THR A N 1
ATOM 1383 C CA . THR A 1 183 ? -9.970 -11.587 4.184 1.00 35.19 183 THR A CA 1
ATOM 1384 C C . THR A 1 183 ? -9.982 -12.281 5.544 1.00 35.19 183 THR A C 1
ATOM 1386 O O . THR A 1 183 ? -9.480 -11.785 6.550 1.00 35.19 183 THR A O 1
ATOM 1389 N N . THR A 1 184 ? -10.615 -13.453 5.599 1.00 33.88 184 THR A N 1
ATOM 1390 C CA . THR A 1 184 ? -10.476 -14.359 6.746 1.00 33.88 184 THR A CA 1
ATOM 1391 C C . THR A 1 184 ? -9.015 -14.804 6.881 1.00 33.88 184 THR A C 1
ATOM 1393 O O . THR A 1 184 ? -8.393 -15.100 5.855 1.00 33.88 184 THR A O 1
ATOM 1396 N N . PRO A 1 185 ? -8.460 -14.923 8.104 1.00 39.25 185 PRO A N 1
ATOM 1397 C CA . PRO A 1 185 ? -7.156 -15.550 8.308 1.00 39.25 185 PRO A CA 1
ATOM 1398 C C . PRO A 1 185 ? -7.136 -16.978 7.734 1.00 39.25 185 PRO A C 1
ATOM 1400 O O . PRO A 1 185 ? -8.174 -17.646 7.755 1.00 39.25 185 PRO A O 1
ATOM 1403 N N . PRO A 1 186 ? -5.990 -17.473 7.233 1.00 41.25 186 PRO A N 1
ATOM 1404 C CA . PRO A 1 186 ? -5.908 -18.821 6.690 1.00 41.25 186 PRO A CA 1
ATOM 1405 C C . PRO A 1 186 ? -5.996 -19.860 7.814 1.00 41.25 186 PRO A C 1
ATOM 1407 O O . PRO A 1 186 ? -5.044 -20.060 8.568 1.00 41.25 186 PRO A O 1
ATOM 1410 N N . ASP A 1 187 ? -7.137 -20.539 7.894 1.00 31.92 187 ASP A N 1
ATOM 1411 C CA . ASP A 1 187 ? -7.278 -21.779 8.652 1.00 31.92 187 ASP A CA 1
ATOM 1412 C C . ASP A 1 187 ? -6.536 -22.884 7.887 1.00 31.92 187 ASP A C 1
ATOM 1414 O O . ASP A 1 187 ? -6.883 -23.200 6.745 1.00 31.92 187 ASP A O 1
ATOM 1418 N N . GLN A 1 188 ? -5.479 -23.440 8.481 1.00 37.19 188 GLN A N 1
ATOM 1419 C CA . GLN A 1 188 ? -4.645 -24.449 7.834 1.00 37.19 188 GLN A CA 1
ATOM 1420 C C . GLN A 1 188 ? -4.823 -25.800 8.533 1.00 37.19 188 GLN A C 1
ATOM 1422 O O . GLN A 1 188 ? -4.172 -26.095 9.534 1.00 37.19 188 GLN A O 1
ATOM 1427 N N . LYS A 1 189 ? -5.701 -26.639 7.973 1.00 39.81 189 LYS A N 1
ATOM 1428 C CA . LYS A 1 189 ? -5.584 -28.093 8.107 1.00 39.81 189 LYS A CA 1
ATOM 1429 C C . LYS A 1 189 ? -4.667 -28.591 6.998 1.00 39.81 189 LYS A C 1
ATOM 1431 O O . LYS A 1 189 ? -5.091 -28.608 5.852 1.00 39.81 189 LYS A O 1
ATOM 1436 N N . ASP A 1 190 ? -3.480 -29.049 7.367 1.00 37.78 190 ASP A N 1
ATOM 1437 C CA . ASP A 1 190 ? -2.727 -30.050 6.612 1.00 37.78 190 ASP A CA 1
ATOM 1438 C C . ASP A 1 190 ? -2.004 -30.953 7.616 1.00 37.78 190 ASP A C 1
ATOM 1440 O O . ASP A 1 190 ? -1.414 -30.471 8.584 1.00 37.78 190 ASP A O 1
ATOM 1444 N N . ASN A 1 191 ? -2.101 -32.267 7.410 1.00 35.56 191 ASN A N 1
ATOM 1445 C CA . ASN A 1 191 ? -1.486 -33.272 8.274 1.00 35.56 191 ASN A CA 1
ATOM 1446 C C . ASN A 1 191 ? -0.079 -33.634 7.776 1.00 35.56 191 ASN A C 1
ATOM 1448 O O . ASN A 1 191 ? 0.093 -33.957 6.606 1.00 35.56 191 ASN A O 1
ATOM 1452 N N . ASN A 1 192 ? 0.851 -33.710 8.729 1.00 39.91 192 ASN A N 1
ATOM 1453 C CA . ASN A 1 192 ? 1.969 -34.657 8.824 1.00 39.91 192 ASN A CA 1
ATOM 1454 C C . ASN A 1 192 ? 2.947 -34.788 7.631 1.00 39.91 192 ASN A C 1
ATOM 1456 O O . ASN A 1 192 ? 2.684 -35.492 6.659 1.00 39.91 192 ASN A O 1
ATOM 1460 N N . ASN A 1 193 ? 4.181 -34.307 7.819 1.00 38.28 193 ASN A N 1
ATOM 1461 C CA . ASN A 1 193 ? 5.245 -35.168 8.367 1.00 38.28 193 ASN A CA 1
ATOM 1462 C C . ASN A 1 193 ? 6.424 -34.336 8.923 1.00 38.28 193 ASN A C 1
ATOM 1464 O O . ASN A 1 193 ? 6.559 -33.153 8.619 1.00 38.28 193 ASN A O 1
ATOM 1468 N N . GLU A 1 194 ? 7.200 -34.965 9.808 1.00 43.31 194 GLU A N 1
ATOM 1469 C CA . GLU A 1 194 ? 8.261 -34.403 10.671 1.00 43.31 194 GLU A CA 1
ATOM 1470 C C . GLU A 1 194 ? 9.518 -33.984 9.855 1.00 43.31 194 GLU A C 1
ATOM 1472 O O . GLU A 1 194 ? 9.639 -34.358 8.693 1.00 43.31 194 GLU A O 1
ATOM 1477 N N . GLU A 1 195 ? 10.469 -33.156 10.317 1.00 33.31 195 GLU A N 1
ATOM 1478 C CA . GLU A 1 195 ? 11.068 -33.014 11.660 1.00 33.31 195 GLU A CA 1
ATOM 1479 C C . GLU A 1 195 ? 11.456 -31.554 12.016 1.00 33.31 195 GLU A C 1
ATOM 1481 O O . GLU A 1 195 ? 11.875 -30.786 11.151 1.00 33.31 195 GLU A O 1
ATOM 1486 N N . GLY A 1 196 ? 11.440 -31.201 13.315 1.00 32.34 196 GLY A N 1
ATOM 1487 C CA . GLY A 1 196 ? 12.292 -30.124 13.860 1.00 32.34 196 GLY A CA 1
ATOM 1488 C C . GLY A 1 196 ? 11.638 -28.970 14.651 1.00 32.34 196 GLY A C 1
ATOM 1489 O O . GLY A 1 196 ? 11.110 -28.024 14.082 1.00 32.34 196 GLY A O 1
ATOM 1490 N N . VAL A 1 197 ? 11.898 -28.963 15.969 1.00 40.41 197 VAL A N 1
ATOM 1491 C CA . VAL A 1 197 ? 11.922 -27.801 16.898 1.00 40.41 197 VAL A CA 1
ATOM 1492 C C . VAL A 1 197 ? 10.583 -27.220 17.410 1.00 40.41 197 VAL A C 1
ATOM 1494 O O . VAL A 1 197 ? 9.893 -26.426 16.777 1.00 40.41 197 VAL A O 1
ATOM 1497 N N . VAL A 1 198 ? 10.326 -27.483 18.697 1.00 41.97 198 VAL A N 1
ATOM 1498 C CA . VAL A 1 198 ? 9.176 -27.049 19.524 1.00 41.97 198 VAL A CA 1
ATOM 1499 C C . VAL A 1 198 ? 9.140 -25.549 19.910 1.00 41.97 198 VAL A C 1
ATOM 1501 O O . VAL A 1 198 ? 8.681 -25.196 20.994 1.00 41.97 198 VAL A O 1
ATOM 1504 N N . ALA A 1 199 ? 9.615 -24.643 19.048 1.00 48.22 199 ALA A N 1
ATOM 1505 C CA . ALA A 1 199 ? 9.700 -23.200 19.338 1.00 48.22 199 ALA A CA 1
ATOM 1506 C C . ALA A 1 199 ? 8.635 -22.323 18.634 1.00 48.22 199 ALA A C 1
ATOM 1508 O O . ALA A 1 199 ? 8.419 -21.182 19.044 1.00 48.22 199 ALA A O 1
ATOM 1509 N N . ASP A 1 200 ? 7.963 -22.830 17.593 1.00 53.72 200 ASP A N 1
ATOM 1510 C CA . ASP A 1 200 ? 7.139 -22.010 16.680 1.00 53.72 200 ASP A CA 1
ATOM 1511 C C . ASP A 1 200 ? 5.801 -21.532 17.290 1.00 53.72 200 ASP A C 1
ATOM 1513 O O . ASP A 1 200 ? 5.411 -20.371 17.151 1.00 53.72 200 ASP A O 1
ATOM 1517 N N . ASN A 1 201 ? 5.110 -22.394 18.046 1.00 53.84 201 ASN A N 1
ATOM 1518 C CA . ASN A 1 201 ? 3.723 -22.152 18.475 1.00 53.84 201 ASN A CA 1
ATOM 1519 C C . ASN A 1 201 ? 3.525 -20.885 19.332 1.00 53.84 201 ASN A C 1
ATOM 1521 O O . ASN A 1 201 ? 2.506 -20.206 19.199 1.00 53.84 201 ASN A O 1
ATOM 1525 N N . ASN A 1 202 ? 4.486 -20.534 20.193 1.00 56.38 202 ASN A N 1
ATOM 1526 C CA . ASN A 1 202 ? 4.387 -19.329 21.027 1.00 56.38 202 ASN A CA 1
ATOM 1527 C C . ASN A 1 202 ? 4.610 -18.046 20.200 1.00 56.38 202 ASN A C 1
ATOM 1529 O O . ASN A 1 202 ? 3.968 -17.021 20.430 1.00 56.38 202 ASN A O 1
ATOM 1533 N N . LYS A 1 203 ? 5.481 -18.116 19.187 1.00 58.66 203 LYS A N 1
ATOM 1534 C CA . LYS A 1 203 ? 5.825 -16.982 18.325 1.00 58.66 203 LYS A CA 1
ATOM 1535 C C . LYS A 1 203 ? 4.707 -16.676 17.322 1.00 58.66 203 LYS A C 1
ATOM 1537 O O . LYS A 1 203 ? 4.200 -15.561 17.277 1.00 58.66 203 LYS A O 1
ATOM 1542 N N . LYS A 1 204 ? 4.177 -17.712 16.669 1.00 60.56 204 LYS A N 1
ATOM 1543 C CA . LYS A 1 204 ? 3.014 -17.615 15.773 1.00 60.56 204 LYS A CA 1
ATOM 1544 C C . LYS A 1 204 ? 1.761 -17.074 16.481 1.00 60.56 204 LYS A C 1
ATOM 1546 O O . LYS A 1 204 ? 0.987 -16.322 15.889 1.00 60.56 204 LYS A O 1
ATOM 1551 N N . SER A 1 205 ? 1.587 -17.406 17.766 1.00 69.31 205 SER A N 1
ATOM 1552 C CA . SER A 1 205 ? 0.536 -16.841 18.627 1.00 69.31 205 SER A CA 1
ATOM 1553 C C . SER A 1 205 ? 0.761 -15.351 18.940 1.00 69.31 205 SER A C 1
ATOM 1555 O O . SER A 1 205 ? -0.184 -14.557 18.900 1.00 69.31 205 SER A O 1
ATOM 1557 N N . SER A 1 206 ? 2.008 -14.931 19.188 1.00 85.50 206 SER A N 1
ATOM 1558 C CA . SER A 1 206 ? 2.324 -13.525 19.467 1.00 85.50 206 SER A CA 1
ATOM 1559 C C . SER A 1 206 ? 2.229 -12.641 18.217 1.00 85.50 206 SER A C 1
ATOM 1561 O O . SER A 1 206 ? 1.631 -11.567 18.290 1.00 85.50 206 SER A O 1
ATOM 1563 N N . ALA A 1 207 ? 2.695 -13.108 17.054 1.00 89.56 207 ALA A N 1
ATOM 1564 C CA . ALA A 1 207 ? 2.549 -12.407 15.779 1.00 89.56 207 ALA A CA 1
ATOM 1565 C C . ALA A 1 207 ? 1.075 -12.215 15.391 1.00 89.56 207 ALA A C 1
ATOM 1567 O O . ALA A 1 207 ? 0.668 -11.100 15.055 1.00 89.56 207 ALA A O 1
ATOM 1568 N N . LYS A 1 208 ? 0.243 -13.257 15.544 1.00 92.56 208 LYS A N 1
ATOM 1569 C CA . LYS A 1 208 ? -1.216 -13.156 15.386 1.00 92.56 208 LYS A CA 1
ATOM 1570 C C . LYS A 1 208 ? -1.814 -12.074 16.290 1.00 92.56 208 LYS A C 1
ATOM 1572 O O . LYS A 1 208 ? -2.540 -11.209 15.808 1.00 92.56 208 LYS A O 1
ATOM 1577 N N . SER A 1 209 ? -1.473 -12.089 17.579 1.00 93.50 209 SER A N 1
ATOM 1578 C CA . SER A 1 209 ? -1.967 -11.120 18.567 1.00 93.50 209 SER A CA 1
ATOM 1579 C C . SER A 1 209 ? -1.555 -9.674 18.243 1.00 93.50 209 SER A C 1
ATOM 1581 O O . SER A 1 209 ? -2.379 -8.758 18.304 1.00 93.50 209 SER A O 1
ATOM 1583 N N . ILE A 1 210 ? -0.302 -9.454 17.822 1.00 92.75 210 ILE A N 1
ATOM 1584 C CA . ILE A 1 210 ? 0.181 -8.130 17.401 1.00 92.75 210 ILE A CA 1
ATOM 1585 C C . ILE A 1 210 ? -0.551 -7.665 16.134 1.00 92.75 210 ILE A C 1
ATOM 1587 O O . ILE A 1 210 ? -0.986 -6.514 16.082 1.00 92.75 210 ILE A O 1
ATOM 1591 N N . TYR A 1 211 ? -0.745 -8.548 15.150 1.00 95.25 211 TYR A N 1
ATOM 1592 C CA . TYR A 1 211 ? -1.472 -8.233 13.920 1.00 95.25 211 TYR A CA 1
ATOM 1593 C C . TYR A 1 211 ? -2.942 -7.871 14.192 1.00 95.25 211 TYR A C 1
ATOM 1595 O O . TYR A 1 211 ? -3.415 -6.836 13.731 1.00 95.25 211 TYR A O 1
ATOM 1603 N N . GLU A 1 212 ? -3.657 -8.661 14.999 1.00 95.38 212 GLU A N 1
ATOM 1604 C CA . GLU A 1 212 ? -5.043 -8.368 15.399 1.00 95.38 212 GLU A CA 1
ATOM 1605 C C . GLU A 1 212 ? -5.155 -7.052 16.188 1.00 95.38 212 GLU A C 1
ATOM 1607 O O . GLU A 1 212 ? -6.114 -6.297 16.018 1.00 95.38 212 GLU A O 1
ATOM 1612 N N . SER A 1 213 ? -4.163 -6.744 17.029 1.00 95.31 213 SER A N 1
ATOM 1613 C CA . SER A 1 213 ? -4.073 -5.473 17.757 1.00 95.31 213 SER A CA 1
ATOM 1614 C C . SER A 1 213 ? -3.815 -4.280 16.829 1.00 95.31 213 SER A C 1
ATOM 1616 O O . SER A 1 213 ? -4.366 -3.205 17.050 1.00 95.31 213 SER A O 1
ATOM 1618 N N . ALA A 1 214 ? -3.011 -4.456 15.779 1.00 94.62 214 ALA A N 1
ATOM 1619 C CA . ALA A 1 214 ? -2.775 -3.431 14.765 1.00 94.62 214 ALA A CA 1
ATOM 1620 C C . ALA A 1 214 ? -3.976 -3.241 13.822 1.00 94.62 214 ALA A C 1
ATOM 1622 O O . ALA A 1 214 ? -4.268 -2.112 13.437 1.00 94.62 214 ALA A O 1
ATOM 1623 N N . SER A 1 215 ? -4.706 -4.314 13.494 1.00 93.50 215 SER A N 1
ATOM 1624 C CA . SER A 1 215 ? -5.956 -4.228 12.726 1.00 93.50 215 SER A CA 1
ATOM 1625 C C . SER A 1 215 ? -6.981 -3.368 13.462 1.00 93.50 215 SER A C 1
ATOM 1627 O O . SER A 1 215 ? -7.511 -2.432 12.879 1.00 93.50 215 SER A O 1
ATOM 1629 N N . LYS A 1 216 ? -7.179 -3.599 14.769 1.00 94.19 216 LYS A N 1
ATOM 1630 C CA . LYS A 1 216 ? -8.091 -2.794 15.603 1.00 94.19 216 LYS A CA 1
ATOM 1631 C C . LYS A 1 216 ? -7.712 -1.311 15.642 1.00 94.19 216 LYS A C 1
ATOM 1633 O O . LYS A 1 216 ? -8.597 -0.466 15.571 1.00 94.19 216 LYS A O 1
ATOM 1638 N N . ASP A 1 217 ? -6.419 -0.990 15.722 1.00 89.38 217 ASP A N 1
ATOM 1639 C CA . ASP A 1 217 ? -5.948 0.398 15.624 1.00 89.38 217 ASP A CA 1
ATOM 1640 C C . ASP A 1 217 ? -6.257 0.999 14.244 1.00 89.38 217 ASP A C 1
ATOM 1642 O O . ASP A 1 217 ? -6.709 2.137 14.164 1.00 89.38 217 ASP A O 1
ATOM 1646 N N . CYS A 1 218 ? -6.048 0.240 13.162 1.00 89.56 218 CYS A N 1
ATOM 1647 C CA . CYS A 1 218 ? -6.347 0.663 11.792 1.00 89.56 218 CYS A CA 1
ATOM 1648 C C . CYS A 1 218 ? -7.852 0.908 11.584 1.00 89.56 218 CYS A C 1
ATOM 1650 O O . CYS A 1 218 ? -8.237 1.921 11.002 1.00 89.56 218 CYS A O 1
ATOM 1652 N N . ASP A 1 219 ? -8.705 0.026 12.109 1.00 90.06 219 ASP A N 1
ATOM 1653 C CA . ASP A 1 219 ? -10.166 0.154 12.064 1.00 90.06 219 ASP A CA 1
ATOM 1654 C C . ASP A 1 219 ? -10.669 1.350 12.894 1.00 90.06 219 ASP A C 1
ATOM 1656 O O . ASP A 1 219 ? -11.665 1.980 12.541 1.00 90.06 219 ASP A O 1
ATOM 1660 N N . ALA A 1 220 ? -9.950 1.710 13.963 1.00 91.75 220 ALA A N 1
ATOM 1661 C CA . ALA A 1 220 ? -10.194 2.905 14.773 1.00 91.75 220 ALA A CA 1
ATOM 1662 C C . ALA A 1 220 ? -9.549 4.194 14.211 1.00 91.75 220 ALA A C 1
ATOM 1664 O O . ALA A 1 220 ? -9.669 5.253 14.826 1.00 91.75 220 ALA A O 1
ATOM 1665 N N . GLY A 1 221 ? -8.855 4.130 13.067 1.00 90.06 221 GLY A N 1
ATOM 1666 C CA . GLY A 1 221 ? -8.178 5.276 12.446 1.00 90.06 221 GLY A CA 1
ATOM 1667 C C . GLY A 1 221 ? -6.827 5.662 13.067 1.00 90.06 221 GLY A C 1
ATOM 1668 O O . GLY A 1 221 ? -6.214 6.644 12.654 1.00 90.06 221 GLY A O 1
ATOM 1669 N N . PHE A 1 222 ? -6.306 4.892 14.026 1.00 92.50 222 PHE A N 1
ATOM 1670 C CA . PHE A 1 222 ? -4.989 5.094 14.643 1.00 92.50 222 PHE A CA 1
ATOM 1671 C C . PHE A 1 222 ? -3.859 4.500 13.782 1.00 92.50 222 PHE A C 1
ATOM 1673 O O . PHE A 1 222 ? -3.031 3.711 14.239 1.00 92.50 222 PHE A O 1
ATOM 1680 N N . TYR A 1 223 ? -3.812 4.901 12.512 1.00 91.81 223 TYR A N 1
ATOM 1681 C CA . TYR A 1 223 ? -2.942 4.351 11.469 1.00 91.81 223 TYR A CA 1
ATOM 1682 C C . TYR A 1 223 ? -1.451 4.314 11.838 1.00 91.81 223 TYR A C 1
ATOM 1684 O O . TYR A 1 223 ? -0.794 3.289 11.643 1.00 91.81 223 TYR A O 1
ATOM 1692 N N . LYS A 1 224 ? -0.914 5.376 12.457 1.00 94.00 224 LYS A N 1
ATOM 1693 C CA . LYS A 1 224 ? 0.470 5.367 12.958 1.00 94.00 224 LYS A CA 1
ATOM 1694 C C . LYS A 1 224 ? 0.695 4.300 14.040 1.00 94.00 224 LYS A C 1
ATOM 1696 O O . LYS A 1 224 ? 1.695 3.592 13.977 1.00 94.00 224 LYS A O 1
ATOM 1701 N N . ALA A 1 225 ? -0.219 4.155 15.002 1.00 91.25 225 ALA A N 1
ATOM 1702 C CA . ALA A 1 225 ? -0.091 3.162 16.073 1.00 91.25 225 ALA A CA 1
ATOM 1703 C C . ALA A 1 225 ? -0.178 1.726 15.524 1.00 91.25 225 ALA A C 1
ATOM 1705 O O . ALA A 1 225 ? 0.617 0.866 15.913 1.00 91.25 225 ALA A O 1
ATOM 1706 N N . ALA A 1 226 ? -1.050 1.501 14.532 1.00 93.81 226 ALA A N 1
ATOM 1707 C CA . ALA A 1 226 ? -1.090 0.260 13.765 1.00 93.81 226 ALA A CA 1
ATOM 1708 C C . ALA A 1 226 ? 0.270 -0.030 13.102 1.00 93.81 226 ALA A C 1
ATOM 1710 O O . ALA A 1 226 ? 0.826 -1.110 13.296 1.00 93.81 226 ALA A O 1
ATOM 1711 N N . ARG A 1 227 ? 0.862 0.939 12.386 1.00 97.62 227 ARG A N 1
ATOM 1712 C CA . ARG A 1 227 ? 2.198 0.780 11.778 1.00 97.62 227 ARG A CA 1
ATOM 1713 C C . ARG A 1 227 ? 3.296 0.510 12.798 1.00 97.62 227 ARG A C 1
ATOM 1715 O O . ARG A 1 227 ? 4.097 -0.388 12.570 1.00 97.62 227 ARG A O 1
ATOM 1722 N N . ASP A 1 228 ? 3.330 1.228 13.920 1.00 94.69 228 ASP A N 1
ATOM 1723 C CA . ASP A 1 228 ? 4.339 1.026 14.968 1.00 94.69 228 ASP A CA 1
ATOM 1724 C C . ASP A 1 228 ? 4.297 -0.429 15.502 1.00 94.69 228 ASP A C 1
ATOM 1726 O O . ASP A 1 228 ? 5.341 -1.065 15.682 1.00 94.69 228 ASP A O 1
ATOM 1730 N N . LYS A 1 229 ? 3.092 -1.002 15.674 1.00 94.50 229 LYS A N 1
ATOM 1731 C CA . LYS A 1 229 ? 2.889 -2.424 16.021 1.00 94.50 229 LYS A CA 1
ATOM 1732 C C . LYS A 1 229 ? 3.350 -3.375 14.907 1.00 94.50 229 LYS A C 1
ATOM 1734 O O . LYS A 1 229 ? 4.006 -4.374 15.197 1.00 94.50 229 LYS A O 1
ATOM 1739 N N . LEU A 1 230 ? 3.043 -3.072 13.644 1.00 94.38 230 LEU A N 1
ATOM 1740 C CA . LEU A 1 230 ? 3.396 -3.918 12.495 1.00 94.38 230 LEU A CA 1
ATOM 1741 C C . LEU A 1 230 ? 4.898 -3.908 12.190 1.00 94.38 230 LEU A C 1
ATOM 1743 O O . LEU A 1 230 ? 5.463 -4.960 11.911 1.00 94.38 230 LEU A O 1
ATOM 1747 N N . TYR A 1 231 ? 5.580 -2.770 12.320 1.00 95.81 231 TYR A N 1
ATOM 1748 C CA . TYR A 1 231 ? 7.040 -2.713 12.215 1.00 95.81 231 TYR A CA 1
ATOM 1749 C C . TYR A 1 231 ? 7.726 -3.502 13.336 1.00 95.81 231 TYR A C 1
ATOM 1751 O O . TYR A 1 231 ? 8.747 -4.145 13.088 1.00 95.81 231 TYR A O 1
ATOM 1759 N N . LYS A 1 232 ? 7.153 -3.520 14.549 1.00 93.88 232 LYS A N 1
ATOM 1760 C CA . LYS A 1 232 ? 7.625 -4.408 15.620 1.00 93.88 232 LYS A CA 1
ATOM 1761 C C . LYS A 1 232 ? 7.445 -5.883 15.242 1.00 93.88 232 LYS A C 1
ATOM 1763 O O . LYS A 1 232 ? 8.410 -6.633 15.343 1.00 93.88 232 LYS A O 1
ATOM 1768 N N . LEU A 1 233 ? 6.267 -6.275 14.741 1.00 93.50 233 LEU A N 1
ATOM 1769 C CA . LEU A 1 233 ? 6.028 -7.634 14.234 1.00 93.50 233 LEU A CA 1
ATOM 1770 C C . LEU A 1 233 ? 7.070 -8.009 13.176 1.00 93.50 233 LEU A C 1
ATOM 1772 O O . LEU A 1 233 ? 7.712 -9.039 13.310 1.00 93.50 233 LEU A O 1
ATOM 1776 N N . LEU A 1 234 ? 7.302 -7.156 12.177 1.00 94.00 234 LEU A N 1
ATOM 1777 C CA . LEU A 1 234 ? 8.247 -7.419 11.086 1.00 94.00 234 LEU A CA 1
ATOM 1778 C C . LEU A 1 234 ? 9.716 -7.478 11.518 1.00 94.00 234 LEU A C 1
ATOM 1780 O O . LEU A 1 234 ? 10.516 -8.136 10.853 1.00 94.00 234 LEU A O 1
ATOM 1784 N N . LYS A 1 235 ? 10.083 -6.813 12.617 1.00 94.00 235 LYS A N 1
ATOM 1785 C CA . LYS A 1 235 ? 11.415 -6.935 13.220 1.00 94.00 235 LYS A CA 1
ATOM 1786 C C . LYS A 1 235 ? 11.619 -8.320 13.838 1.00 94.00 235 LYS A C 1
ATOM 1788 O O . LYS A 1 235 ? 12.691 -8.901 13.681 1.00 94.00 235 LYS A O 1
ATOM 1793 N N . ASP A 1 236 ? 10.597 -8.836 14.515 1.00 89.19 236 ASP A N 1
ATOM 1794 C CA . ASP A 1 236 ? 10.649 -10.127 15.202 1.00 89.19 236 ASP A CA 1
ATOM 1795 C C . ASP A 1 236 ? 10.381 -11.297 14.223 1.00 89.19 236 ASP A C 1
ATOM 1797 O O . ASP A 1 236 ? 11.000 -12.359 14.327 1.00 89.19 236 ASP A O 1
ATOM 1801 N N . GLU A 1 237 ? 9.506 -11.102 13.233 1.00 91.12 237 GLU A N 1
ATOM 1802 C CA . GLU A 1 237 ? 9.094 -12.042 12.180 1.00 91.12 237 GLU A CA 1
ATOM 1803 C C . GLU A 1 237 ? 9.094 -11.382 10.782 1.00 91.12 237 GLU A C 1
ATOM 1805 O O . GLU A 1 237 ? 8.054 -10.955 10.278 1.00 91.12 237 GLU A O 1
ATOM 1810 N N . PRO A 1 238 ? 10.247 -11.335 10.089 1.00 89.69 238 PRO A N 1
ATOM 1811 C CA . PRO A 1 238 ? 10.356 -10.722 8.760 1.00 89.69 238 PRO A CA 1
ATOM 1812 C C . PRO A 1 238 ? 9.826 -11.599 7.605 1.00 89.69 238 PRO A C 1
ATOM 1814 O O . PRO A 1 238 ? 9.936 -11.209 6.442 1.00 89.69 238 PRO A O 1
ATOM 1817 N N . LYS A 1 239 ? 9.313 -12.806 7.883 1.00 90.19 239 LYS A N 1
ATOM 1818 C CA . LYS A 1 239 ? 8.873 -13.801 6.885 1.00 90.19 239 LYS A CA 1
ATOM 1819 C C . LYS A 1 239 ? 7.622 -14.549 7.358 1.00 90.19 239 LYS A C 1
ATOM 1821 O O . LYS A 1 239 ? 7.389 -14.658 8.555 1.00 90.19 239 LYS A O 1
ATOM 1826 N N . GLY A 1 240 ? 6.878 -15.125 6.412 1.00 90.50 240 GLY A N 1
ATOM 1827 C CA . GLY A 1 240 ? 5.662 -15.903 6.668 1.00 90.50 240 GLY A CA 1
ATOM 1828 C C . GLY A 1 240 ? 4.378 -15.081 6.525 1.00 90.50 240 GLY A C 1
ATOM 1829 O O . GLY A 1 240 ? 4.418 -13.884 6.248 1.00 90.50 240 GLY A O 1
ATOM 1830 N N . ALA A 1 241 ? 3.227 -15.729 6.730 1.00 91.25 241 ALA A N 1
ATOM 1831 C CA . ALA A 1 241 ? 1.915 -15.148 6.432 1.00 91.25 241 ALA A CA 1
ATOM 1832 C C . ALA A 1 241 ? 1.641 -13.822 7.170 1.00 91.25 241 ALA A C 1
ATOM 1834 O O . ALA A 1 241 ? 1.126 -12.884 6.566 1.00 91.25 241 ALA A O 1
ATOM 1835 N N . TYR A 1 242 ? 2.029 -13.697 8.445 1.00 93.25 242 TYR A N 1
ATOM 1836 C CA . TYR A 1 242 ? 1.875 -12.431 9.171 1.00 93.25 242 TYR A CA 1
ATOM 1837 C C . TYR A 1 242 ? 2.835 -11.341 8.690 1.00 93.25 242 TYR A C 1
ATOM 1839 O O . TYR A 1 242 ? 2.476 -10.170 8.768 1.00 93.25 242 TYR A O 1
ATOM 1847 N N . ALA A 1 243 ? 3.997 -11.683 8.127 1.00 94.31 243 ALA A N 1
ATOM 1848 C CA . ALA A 1 243 ? 4.885 -10.697 7.514 1.00 94.31 243 ALA A CA 1
ATOM 1849 C C . ALA A 1 243 ? 4.311 -10.164 6.189 1.00 94.31 243 ALA A C 1
ATOM 1851 O O . ALA A 1 243 ? 4.322 -8.954 5.958 1.00 94.31 243 ALA A O 1
ATOM 1852 N N . GLU A 1 244 ? 3.752 -11.050 5.358 1.00 94.94 244 GLU A N 1
ATOM 1853 C CA . GLU A 1 244 ? 3.028 -10.696 4.127 1.00 94.94 244 GLU A CA 1
ATOM 1854 C C . GLU A 1 244 ? 1.859 -9.748 4.431 1.00 94.94 244 GLU A C 1
ATOM 1856 O O . GLU A 1 244 ? 1.802 -8.631 3.910 1.00 94.94 244 GLU A O 1
ATOM 1861 N N . LEU A 1 245 ? 0.980 -10.162 5.351 1.00 95.00 245 LEU A N 1
ATOM 1862 C CA . LEU A 1 245 ? -0.164 -9.372 5.805 1.00 95.00 245 LEU A CA 1
ATOM 1863 C C . LEU A 1 245 ? 0.265 -8.040 6.439 1.00 95.00 245 LEU A C 1
ATOM 1865 O O . LEU A 1 245 ? -0.375 -7.019 6.202 1.00 95.00 245 LEU A O 1
ATOM 1869 N N . SER A 1 246 ? 1.355 -8.014 7.215 1.00 97.00 246 SER A N 1
ATOM 1870 C CA . SER A 1 246 ? 1.808 -6.790 7.891 1.00 97.00 246 SER A CA 1
ATOM 1871 C C . SER A 1 246 ? 2.377 -5.750 6.934 1.00 97.00 246 SER A C 1
ATOM 1873 O O . SER A 1 246 ? 2.049 -4.577 7.081 1.00 97.00 246 SER A O 1
ATOM 1875 N N . ASN A 1 247 ? 3.177 -6.144 5.933 1.00 97.19 247 ASN A N 1
ATOM 1876 C CA . ASN A 1 247 ? 3.655 -5.190 4.920 1.00 97.19 247 ASN A CA 1
ATOM 1877 C C . ASN A 1 247 ? 2.472 -4.619 4.115 1.00 97.19 247 ASN A C 1
ATOM 1879 O O . ASN A 1 247 ? 2.426 -3.417 3.862 1.00 97.19 247 ASN A O 1
ATOM 1883 N N . PHE A 1 248 ? 1.478 -5.449 3.777 1.00 97.75 248 PHE A N 1
ATOM 1884 C CA . PHE A 1 248 ? 0.270 -4.978 3.098 1.00 97.75 248 PHE A CA 1
ATOM 1885 C C . PHE A 1 248 ? -0.572 -4.040 3.972 1.00 97.75 248 PHE A C 1
ATOM 1887 O O . PHE A 1 248 ? -0.983 -2.980 3.507 1.00 97.75 248 PHE A O 1
ATOM 1894 N N . MET A 1 249 ? -0.792 -4.370 5.248 1.00 97.81 249 MET A N 1
ATOM 1895 C CA . MET A 1 249 ? -1.557 -3.504 6.149 1.00 97.81 249 MET A CA 1
ATOM 1896 C C . MET A 1 249 ? -0.823 -2.187 6.449 1.00 97.81 249 MET A C 1
ATOM 1898 O O . MET A 1 249 ? -1.477 -1.157 6.574 1.00 97.81 249 MET A O 1
ATOM 1902 N N . ILE A 1 250 ? 0.517 -2.167 6.469 1.00 98.25 250 ILE A N 1
ATOM 1903 C CA . ILE A 1 250 ? 1.292 -0.914 6.491 1.00 98.25 250 ILE A CA 1
ATOM 1904 C C . ILE A 1 250 ? 0.950 -0.065 5.254 1.00 98.25 250 ILE A C 1
ATOM 1906 O O . ILE A 1 250 ? 0.598 1.104 5.409 1.00 98.25 250 ILE A O 1
ATOM 1910 N N . ALA A 1 251 ? 0.960 -0.637 4.048 1.00 97.31 251 ALA A N 1
ATOM 1911 C CA . ALA A 1 251 ? 0.584 0.087 2.831 1.00 97.31 251 ALA A CA 1
ATOM 1912 C C . ALA A 1 251 ? -0.873 0.597 2.852 1.00 97.31 251 ALA A C 1
ATOM 1914 O O . ALA A 1 251 ? -1.134 1.744 2.481 1.00 97.31 251 ALA A O 1
ATOM 1915 N N . ASP A 1 252 ? -1.816 -0.207 3.355 1.00 95.62 252 ASP A N 1
ATOM 1916 C CA . ASP A 1 252 ? -3.223 0.193 3.462 1.00 95.62 252 ASP A CA 1
ATOM 1917 C C . ASP A 1 252 ? -3.452 1.283 4.521 1.00 95.62 252 ASP A C 1
ATOM 1919 O O . ASP A 1 252 ? -4.301 2.147 4.324 1.00 95.62 252 ASP A O 1
ATOM 1923 N N . THR A 1 253 ? -2.656 1.336 5.598 1.00 97.62 253 THR A N 1
ATOM 1924 C CA . THR A 1 253 ? -2.732 2.453 6.561 1.00 97.62 253 THR A CA 1
ATOM 1925 C C . THR A 1 253 ? -2.339 3.793 5.930 1.00 97.62 253 THR A C 1
ATOM 1927 O O . THR A 1 253 ? -3.040 4.775 6.144 1.00 97.62 253 THR A O 1
ATOM 1930 N N . TYR A 1 254 ? -1.280 3.841 5.108 1.00 96.62 254 TYR A N 1
ATOM 1931 C CA . TYR A 1 254 ? -0.909 5.056 4.368 1.00 96.62 254 TYR A CA 1
ATOM 1932 C C . TYR A 1 254 ? -1.976 5.432 3.330 1.00 96.62 254 TYR A C 1
ATOM 1934 O O . TYR A 1 254 ? -2.329 6.602 3.202 1.00 96.62 254 TYR A O 1
ATOM 1942 N N . TYR A 1 255 ? -2.556 4.441 2.638 1.00 96.75 255 TYR A N 1
ATOM 1943 C CA . TYR A 1 255 ? -3.661 4.678 1.702 1.00 96.75 255 TYR A CA 1
ATOM 1944 C C . TYR A 1 255 ? -4.871 5.312 2.406 1.00 96.75 255 TYR A C 1
ATOM 1946 O O . TYR A 1 255 ? -5.469 6.252 1.886 1.00 96.75 255 TYR A O 1
ATOM 1954 N N . LYS A 1 256 ? -5.226 4.817 3.598 1.00 94.75 256 LYS A N 1
ATOM 1955 C CA . LYS A 1 256 ? -6.351 5.324 4.400 1.00 94.75 256 LYS A CA 1
ATOM 1956 C C . LYS A 1 256 ? -6.099 6.703 5.025 1.00 94.75 256 LYS A C 1
ATOM 1958 O O . LYS A 1 256 ? -7.062 7.422 5.273 1.00 94.75 256 LYS A O 1
ATOM 1963 N N . GLU A 1 257 ? -4.841 7.084 5.254 1.00 94.25 257 GLU A N 1
ATOM 1964 C CA . GLU A 1 257 ? -4.453 8.451 5.645 1.00 94.25 257 GLU A CA 1
ATOM 1965 C C . GLU A 1 257 ? -4.506 9.455 4.483 1.00 94.25 257 GLU A C 1
ATOM 1967 O O . GLU A 1 257 ? -4.496 10.660 4.721 1.00 94.25 257 GLU A O 1
ATOM 1972 N N . GLY A 1 258 ? -4.556 8.980 3.235 1.00 93.50 258 GLY A N 1
ATOM 1973 C CA . GLY A 1 258 ? -4.405 9.820 2.045 1.00 93.50 258 GLY A CA 1
ATOM 1974 C C . GLY A 1 258 ? -2.948 10.095 1.650 1.00 93.50 258 GLY A C 1
ATOM 1975 O O . GLY A 1 258 ? -2.709 10.845 0.708 1.00 93.50 258 GLY A O 1
ATOM 1976 N N . SE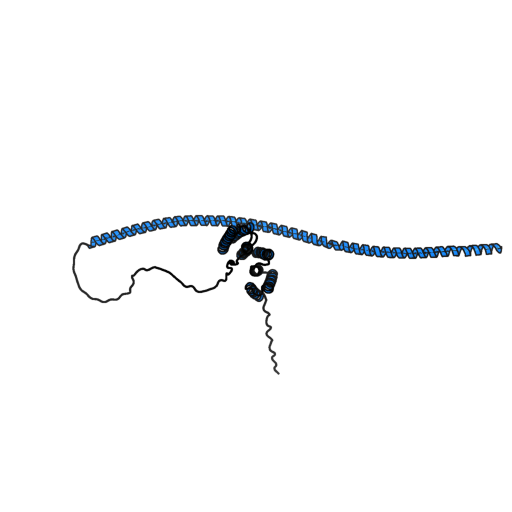R A 1 259 ? -1.976 9.467 2.320 1.00 93.88 259 SER A N 1
ATOM 1977 C CA . SER A 1 259 ? -0.553 9.483 1.953 1.00 93.88 259 SER A CA 1
ATOM 1978 C C . SER A 1 259 ? -0.300 8.518 0.790 1.00 93.88 259 SER A C 1
ATOM 1980 O O . SER A 1 259 ? 0.275 7.439 0.953 1.00 93.88 259 SER A O 1
ATOM 1982 N N . TYR A 1 260 ? -0.806 8.862 -0.394 1.00 93.19 260 TYR A N 1
ATOM 1983 C CA . TYR A 1 260 ? -0.839 7.947 -1.536 1.00 93.19 260 TYR A CA 1
ATOM 1984 C C . TYR A 1 260 ? 0.551 7.648 -2.116 1.00 93.19 260 TYR A C 1
ATOM 1986 O O . TYR A 1 260 ? 0.771 6.525 -2.570 1.00 93.19 260 TYR A O 1
ATOM 1994 N N . GLU A 1 261 ? 1.499 8.587 -2.055 1.00 92.62 261 GLU A N 1
ATOM 1995 C CA . GLU A 1 261 ? 2.904 8.372 -2.422 1.00 92.62 261 GLU A CA 1
ATOM 1996 C C . GLU A 1 261 ? 3.557 7.308 -1.528 1.00 92.62 261 GLU A C 1
ATOM 1998 O O . GLU A 1 261 ? 4.109 6.328 -2.034 1.00 92.62 261 GLU A O 1
ATOM 2003 N N . ASP A 1 262 ? 3.427 7.446 -0.204 1.00 93.44 262 ASP A N 1
ATOM 2004 C CA . ASP A 1 262 ? 3.920 6.454 0.758 1.00 93.44 262 ASP A CA 1
ATOM 2005 C C . ASP A 1 262 ? 3.237 5.099 0.542 1.00 93.44 262 ASP A C 1
ATOM 2007 O O . ASP A 1 262 ? 3.899 4.061 0.509 1.00 93.44 262 ASP A O 1
ATOM 2011 N N . ALA A 1 263 ? 1.919 5.095 0.316 1.00 94.19 263 ALA A N 1
ATOM 2012 C CA . ALA A 1 263 ? 1.169 3.879 0.026 1.00 94.19 263 ALA A CA 1
ATOM 2013 C C . ALA A 1 263 ? 1.708 3.158 -1.222 1.00 94.19 263 ALA A C 1
ATOM 2015 O O . ALA A 1 263 ? 1.886 1.943 -1.189 1.00 94.19 263 ALA A O 1
ATOM 2016 N N . ILE A 1 264 ? 2.017 3.880 -2.307 1.00 97.12 264 ILE A N 1
ATOM 2017 C CA . ILE A 1 264 ? 2.611 3.308 -3.531 1.00 97.12 264 ILE A CA 1
ATOM 2018 C C . ILE A 1 264 ? 3.958 2.647 -3.234 1.00 97.12 264 ILE A C 1
ATOM 2020 O O . ILE A 1 264 ? 4.192 1.530 -3.701 1.00 97.12 264 ILE A O 1
ATOM 2024 N N . ILE A 1 265 ? 4.815 3.305 -2.446 1.00 96.81 265 ILE A N 1
ATOM 2025 C CA . ILE A 1 265 ? 6.123 2.772 -2.040 1.00 96.81 265 ILE A CA 1
ATOM 2026 C C . ILE A 1 265 ? 5.943 1.484 -1.224 1.00 96.81 265 ILE A C 1
ATOM 2028 O O . ILE A 1 265 ? 6.601 0.483 -1.501 1.00 96.81 265 ILE A O 1
ATOM 2032 N N . GLN A 1 266 ? 5.023 1.469 -0.257 1.00 95.94 266 GLN A N 1
ATOM 2033 C CA . GLN A 1 266 ? 4.792 0.291 0.584 1.00 95.94 266 GLN A CA 1
ATOM 2034 C C . GLN A 1 266 ? 4.110 -0.862 -0.174 1.00 95.94 266 GLN A C 1
ATOM 2036 O O . GLN A 1 266 ? 4.478 -2.018 0.032 1.00 95.94 266 GLN A O 1
ATOM 2041 N N . TYR A 1 267 ? 3.179 -0.590 -1.098 1.00 97.75 267 TYR A N 1
ATOM 2042 C CA . TYR A 1 267 ? 2.636 -1.635 -1.974 1.00 97.75 267 TYR A CA 1
ATOM 2043 C C . TYR A 1 267 ? 3.724 -2.220 -2.878 1.00 97.75 267 TYR A C 1
ATOM 2045 O O . TYR A 1 267 ? 3.812 -3.438 -3.003 1.00 97.75 267 TYR A O 1
ATOM 2053 N N . GLU A 1 268 ? 4.604 -1.391 -3.443 1.00 97.31 268 GLU A N 1
ATOM 2054 C CA . GLU A 1 268 ? 5.740 -1.860 -4.243 1.00 97.31 268 GLU A CA 1
ATOM 2055 C C . GLU A 1 268 ? 6.681 -2.772 -3.431 1.00 97.31 268 GLU A C 1
ATOM 2057 O O . GLU A 1 268 ? 7.154 -3.794 -3.932 1.00 97.31 268 GLU A O 1
ATOM 2062 N N . GLU A 1 269 ? 6.905 -2.466 -2.151 1.00 96.12 269 GLU A N 1
ATOM 2063 C CA . GLU A 1 269 ? 7.663 -3.331 -1.242 1.00 96.12 269 GLU A CA 1
ATOM 2064 C C . GLU A 1 269 ? 6.984 -4.691 -1.005 1.00 96.12 269 GLU A C 1
ATOM 2066 O O . GLU A 1 269 ? 7.677 -5.710 -0.972 1.00 96.12 269 GLU A O 1
ATOM 2071 N N . VAL A 1 270 ? 5.648 -4.751 -0.912 1.00 96.62 270 VAL A N 1
ATOM 2072 C CA . VAL A 1 270 ? 4.898 -6.024 -0.861 1.00 96.62 270 VAL A CA 1
ATOM 2073 C C . VAL A 1 270 ? 5.119 -6.833 -2.141 1.00 96.62 270 VAL A C 1
ATOM 2075 O O . VAL A 1 270 ? 5.434 -8.024 -2.067 1.00 96.62 270 VAL A O 1
ATOM 2078 N N . LEU A 1 271 ? 5.009 -6.186 -3.309 1.00 96.38 271 LEU A N 1
ATOM 2079 C CA . LEU A 1 271 ? 5.194 -6.824 -4.617 1.00 96.38 271 LEU A CA 1
ATOM 2080 C C . LEU A 1 271 ? 6.606 -7.413 -4.781 1.00 96.38 271 LEU A C 1
ATOM 2082 O O . LEU A 1 271 ? 6.755 -8.516 -5.310 1.00 96.38 271 LEU A O 1
ATOM 2086 N N . LYS A 1 272 ? 7.632 -6.704 -4.293 1.00 96.75 272 LYS A N 1
ATOM 2087 C CA . LYS A 1 272 ? 9.041 -7.130 -4.334 1.00 96.75 272 LYS A CA 1
ATOM 2088 C C . LYS A 1 272 ? 9.376 -8.231 -3.331 1.00 96.75 272 LYS A C 1
ATOM 2090 O O . LYS A 1 272 ? 10.062 -9.186 -3.688 1.00 96.75 272 LYS A O 1
ATOM 2095 N N . LYS A 1 273 ? 8.933 -8.099 -2.075 1.00 94.75 273 LYS A N 1
ATOM 2096 C CA . LYS A 1 273 ? 9.288 -9.028 -0.985 1.00 94.75 273 LYS A CA 1
ATOM 2097 C C . LYS A 1 273 ? 8.529 -10.348 -1.064 1.00 94.75 273 LYS A C 1
ATOM 2099 O O . LYS A 1 273 ? 9.085 -11.385 -0.705 1.00 94.75 273 LYS A O 1
ATOM 2104 N N . PHE A 1 274 ? 7.286 -10.328 -1.549 1.00 95.31 274 PHE A N 1
ATOM 2105 C CA . PHE A 1 274 ? 6.390 -11.485 -1.508 1.00 95.31 274 PHE A CA 1
ATOM 2106 C C . PHE A 1 274 ? 5.767 -11.834 -2.875 1.00 95.31 274 PHE A C 1
ATOM 2108 O O . PHE A 1 274 ? 4.564 -12.080 -2.948 1.00 95.31 274 PHE A O 1
ATOM 2115 N N . PRO A 1 275 ? 6.550 -11.947 -3.970 1.00 95.69 275 PRO A N 1
ATOM 2116 C CA . PRO A 1 275 ? 6.044 -12.020 -5.352 1.00 95.69 275 PRO A CA 1
ATOM 2117 C C . PRO A 1 275 ? 5.193 -13.261 -5.682 1.00 95.69 275 PRO A C 1
ATOM 2119 O O . PRO A 1 275 ? 4.629 -13.348 -6.771 1.00 95.69 275 PRO A O 1
ATOM 2122 N N . LYS A 1 276 ? 5.117 -14.239 -4.769 1.00 94.38 276 LYS A N 1
ATOM 2123 C CA . LYS A 1 276 ? 4.288 -15.454 -4.869 1.00 94.38 276 LYS A CA 1
ATOM 2124 C C . LYS A 1 276 ? 3.079 -15.448 -3.920 1.00 94.38 276 LYS A C 1
ATOM 2126 O O . LYS A 1 276 ? 2.350 -16.436 -3.873 1.00 94.38 276 LYS A O 1
ATOM 2131 N N . SER A 1 277 ? 2.888 -14.385 -3.138 1.00 95.69 277 SER A N 1
ATOM 2132 C CA . SER A 1 277 ? 1.801 -14.294 -2.164 1.00 95.69 277 SER A CA 1
ATOM 2133 C C . SER A 1 277 ? 0.438 -14.182 -2.845 1.00 95.69 277 SER A C 1
ATOM 2135 O O . SER A 1 277 ? 0.297 -13.611 -3.929 1.00 95.69 277 SER A O 1
ATOM 2137 N N . LYS A 1 278 ? -0.595 -14.672 -2.156 1.00 95.81 278 LYS A N 1
ATOM 2138 C CA . LYS A 1 278 ? -1.995 -14.502 -2.563 1.00 95.81 278 LYS A CA 1
ATOM 2139 C C . LYS A 1 278 ? -2.473 -13.047 -2.459 1.00 95.81 278 LYS A C 1
ATOM 2141 O O . LYS A 1 278 ? -3.519 -12.752 -3.014 1.00 95.81 278 LYS A O 1
ATOM 2146 N N . ILE A 1 279 ? -1.710 -12.160 -1.806 1.00 95.94 279 ILE A N 1
ATOM 2147 C CA . ILE A 1 279 ? -2.034 -10.733 -1.612 1.00 95.94 279 ILE A CA 1
ATOM 2148 C C . ILE A 1 279 ? -1.575 -9.821 -2.764 1.00 95.94 279 ILE A C 1
ATOM 2150 O O . ILE A 1 279 ? -1.858 -8.624 -2.780 1.00 95.94 279 ILE A O 1
ATOM 2154 N N . ILE A 1 280 ? -0.840 -10.366 -3.740 1.00 98.00 280 ILE A N 1
ATOM 2155 C CA . ILE A 1 280 ? -0.339 -9.607 -4.896 1.00 98.00 280 ILE A CA 1
ATOM 2156 C C . ILE A 1 280 ? -1.465 -8.956 -5.734 1.00 98.00 280 ILE A C 1
ATOM 2158 O O . ILE A 1 280 ? -1.269 -7.813 -6.155 1.00 98.00 280 ILE A O 1
ATOM 2162 N N . PRO A 1 281 ? -2.633 -9.596 -5.973 1.00 98.12 281 PRO A N 1
ATOM 2163 C CA . PRO A 1 281 ? -3.754 -8.952 -6.656 1.00 98.12 281 PRO A CA 1
ATOM 2164 C C . PRO A 1 281 ? -4.257 -7.698 -5.930 1.00 98.12 281 PRO A C 1
ATOM 2166 O O . PRO A 1 281 ? -4.394 -6.647 -6.560 1.00 98.12 281 PRO A O 1
ATOM 2169 N N . ASP A 1 282 ? -4.452 -7.780 -4.610 1.00 97.88 282 ASP A N 1
ATOM 2170 C CA . ASP A 1 282 ? -4.867 -6.652 -3.772 1.00 97.88 282 ASP A CA 1
ATOM 2171 C C . ASP A 1 282 ? -3.834 -5.526 -3.787 1.00 97.88 282 ASP A C 1
ATOM 2173 O O . ASP A 1 282 ? -4.191 -4.360 -3.955 1.00 97.88 282 ASP A O 1
ATOM 2177 N N . ALA A 1 283 ? -2.546 -5.865 -3.657 1.00 98.12 283 ALA A N 1
ATOM 2178 C CA . ALA A 1 283 ? -1.458 -4.891 -3.668 1.00 98.12 283 ALA A CA 1
ATOM 2179 C C . ALA A 1 283 ? -1.385 -4.137 -5.006 1.00 98.12 283 ALA A C 1
ATOM 2181 O O . ALA A 1 283 ? -1.295 -2.912 -5.006 1.00 98.12 283 ALA A O 1
ATOM 2182 N N . LEU A 1 284 ? -1.505 -4.837 -6.143 1.00 98.44 284 LEU A N 1
ATOM 2183 C CA . LEU A 1 284 ? -1.564 -4.203 -7.467 1.00 98.44 284 LEU A CA 1
ATOM 2184 C C . LEU A 1 284 ? -2.808 -3.318 -7.623 1.00 98.44 284 LEU A C 1
ATOM 2186 O O . LEU A 1 284 ? -2.704 -2.197 -8.122 1.00 98.44 284 LEU A O 1
ATOM 2190 N N . LEU A 1 285 ? -3.983 -3.789 -7.192 1.00 98.44 285 LEU A N 1
ATOM 2191 C CA . LEU A 1 285 ? -5.215 -3.004 -7.273 1.00 98.44 285 LEU A CA 1
ATOM 2192 C C . LEU A 1 285 ? -5.082 -1.717 -6.461 1.00 98.44 285 LEU A C 1
ATOM 2194 O O . LEU A 1 285 ? -5.342 -0.633 -6.978 1.00 98.44 285 LEU A O 1
ATOM 2198 N N . LYS A 1 286 ? -4.648 -1.829 -5.205 1.00 98.25 286 LYS A N 1
ATOM 2199 C CA . LYS A 1 286 ? -4.492 -0.692 -4.300 1.00 98.25 286 LYS A CA 1
ATOM 2200 C C . LYS A 1 286 ? -3.410 0.278 -4.767 1.00 98.25 286 LYS A C 1
ATOM 2202 O O . LYS A 1 286 ? -3.675 1.473 -4.770 1.00 98.25 286 LYS A O 1
ATOM 2207 N N . GLN A 1 287 ? -2.262 -0.202 -5.250 1.00 98.38 287 GLN A N 1
ATOM 2208 C CA . GLN A 1 287 ? -1.219 0.642 -5.846 1.00 98.38 287 GLN A CA 1
ATOM 2209 C C . GLN A 1 287 ? -1.767 1.442 -7.040 1.00 98.38 287 GLN A C 1
ATOM 2211 O O . GLN A 1 287 ? -1.585 2.657 -7.111 1.00 98.38 287 GLN A O 1
ATOM 2216 N N . GLY A 1 288 ? -2.506 0.789 -7.946 1.00 98.06 288 GLY A N 1
ATOM 2217 C CA . GLY A 1 288 ? -3.169 1.463 -9.064 1.00 98.06 288 GLY A CA 1
ATOM 2218 C C . GLY A 1 288 ? -4.224 2.481 -8.610 1.00 98.06 288 GLY A C 1
ATOM 2219 O O . GLY A 1 288 ? -4.308 3.566 -9.180 1.00 98.06 288 GLY A O 1
ATOM 2220 N N . LEU A 1 289 ? -4.991 2.180 -7.555 1.00 97.94 289 LEU A N 1
ATOM 2221 C CA . LEU A 1 289 ? -5.936 3.125 -6.948 1.00 97.94 289 LEU A CA 1
ATOM 2222 C C . LEU A 1 289 ? -5.223 4.329 -6.308 1.00 97.94 289 LEU A C 1
ATOM 2224 O O . LEU A 1 289 ? -5.687 5.447 -6.511 1.00 97.94 289 LEU A O 1
ATOM 2228 N N . SER A 1 290 ? -4.090 4.148 -5.618 1.00 96.75 290 SER A N 1
ATOM 2229 C CA . SER A 1 290 ? -3.273 5.258 -5.096 1.00 96.75 290 SER A CA 1
ATOM 2230 C C . SER A 1 290 ? -2.851 6.217 -6.211 1.00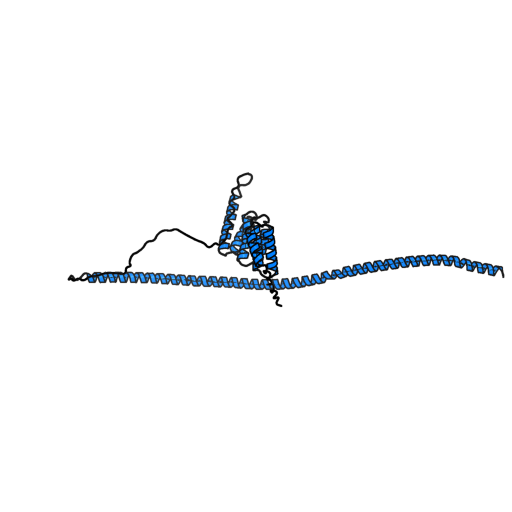 96.75 290 SER A C 1
ATOM 2232 O O . SER A 1 290 ? -3.003 7.428 -6.076 1.00 96.75 290 SER A O 1
ATOM 2234 N N . PHE A 1 291 ? -2.399 5.688 -7.354 1.00 96.88 291 PHE A N 1
ATOM 2235 C CA . PHE A 1 291 ? -2.057 6.511 -8.519 1.00 96.88 291 PHE A CA 1
ATOM 2236 C C . PHE A 1 291 ? -3.267 7.261 -9.110 1.00 96.88 291 PHE A C 1
ATOM 2238 O O . PHE A 1 291 ? -3.090 8.357 -9.636 1.00 96.88 291 PHE A O 1
ATOM 2245 N N . ILE A 1 292 ? -4.499 6.739 -9.002 1.00 95.69 292 ILE A N 1
ATOM 2246 C CA . ILE A 1 292 ? -5.698 7.532 -9.342 1.00 95.69 292 ILE A CA 1
ATOM 2247 C C . ILE A 1 292 ? -5.863 8.701 -8.368 1.00 95.69 292 ILE A C 1
ATOM 2249 O O . ILE A 1 292 ? -6.148 9.811 -8.813 1.00 95.69 292 ILE A O 1
ATOM 2253 N N . GLN A 1 293 ? -5.701 8.461 -7.064 1.00 96.56 293 GLN A N 1
ATOM 2254 C CA . GLN A 1 293 ? -5.928 9.475 -6.030 1.00 96.56 293 GLN A CA 1
ATOM 2255 C C . GLN A 1 293 ? -4.913 10.626 -6.090 1.00 96.56 293 GLN A C 1
ATOM 2257 O O . GLN A 1 293 ? -5.289 11.770 -5.853 1.00 96.56 293 GLN A O 1
ATOM 2262 N N . LEU A 1 294 ? -3.664 10.353 -6.491 1.00 92.38 294 LEU A N 1
ATOM 2263 C CA . LEU A 1 294 ? -2.677 11.399 -6.802 1.00 92.38 294 LEU A CA 1
ATOM 2264 C C . LEU A 1 294 ? -3.094 12.298 -7.976 1.00 92.38 294 LEU A C 1
ATOM 2266 O O . LEU A 1 294 ? -2.657 13.444 -8.066 1.00 92.38 294 LEU A O 1
ATOM 2270 N N . GLY A 1 295 ? -3.924 11.789 -8.889 1.00 90.88 295 GLY A N 1
ATOM 2271 C CA . GLY A 1 295 ? -4.397 12.528 -10.054 1.00 90.88 295 GLY A CA 1
ATOM 2272 C C . GLY A 1 295 ? -3.286 12.944 -11.027 1.00 90.88 295 GLY A C 1
ATOM 2273 O O . GLY A 1 295 ? -2.120 12.572 -10.901 1.00 90.88 295 GLY A O 1
ATOM 2274 N N . GLY A 1 296 ? -3.659 13.718 -12.046 1.00 93.62 296 GLY A N 1
ATOM 2275 C CA . GLY A 1 296 ? -2.755 14.099 -13.134 1.00 93.62 296 GLY A CA 1
ATOM 2276 C C . GLY A 1 296 ? -2.559 12.990 -14.176 1.00 93.62 296 GLY A C 1
ATOM 2277 O O . GLY A 1 296 ? -2.616 11.795 -13.887 1.00 93.62 296 GLY A O 1
ATOM 2278 N N . GLU A 1 297 ? -2.344 13.389 -15.430 1.00 92.81 297 GLU A N 1
ATOM 2279 C CA . GLU A 1 297 ? -2.363 12.473 -16.579 1.00 92.81 297 GLU A CA 1
ATOM 2280 C C . GLU A 1 297 ? -1.316 11.351 -16.484 1.00 92.81 297 GLU A C 1
ATOM 2282 O O . GLU A 1 297 ? -1.619 10.201 -16.802 1.00 92.81 297 GLU A O 1
ATOM 2287 N N . GLN A 1 298 ? -0.120 11.662 -15.973 1.00 92.69 298 GLN A N 1
ATOM 2288 C CA . GLN A 1 298 ? 0.972 10.697 -15.818 1.00 92.69 298 GLN A CA 1
ATOM 2289 C C . GLN A 1 298 ? 0.624 9.592 -14.811 1.00 92.69 298 GLN A C 1
ATOM 2291 O O . GLN A 1 298 ? 0.725 8.410 -15.138 1.00 92.69 298 GLN A O 1
ATOM 2296 N N . ASN A 1 299 ? 0.121 9.949 -13.624 1.00 90.62 299 ASN A N 1
ATOM 2297 C CA . ASN A 1 299 ? -0.271 8.965 -12.611 1.00 90.62 299 ASN A CA 1
ATOM 2298 C C . ASN A 1 299 ? -1.472 8.129 -13.079 1.00 90.62 299 ASN A C 1
ATOM 2300 O O . ASN A 1 299 ? -1.482 6.914 -12.901 1.00 90.62 299 ASN A O 1
ATOM 2304 N N . ILE A 1 300 ? -2.438 8.736 -13.778 1.00 94.44 300 ILE A N 1
ATOM 2305 C CA . ILE A 1 300 ? -3.542 8.005 -14.420 1.00 94.44 300 ILE A CA 1
ATOM 2306 C C . ILE A 1 300 ? -3.025 7.045 -15.510 1.00 94.44 300 ILE A C 1
ATOM 2308 O O . ILE A 1 300 ? -3.563 5.945 -15.668 1.00 94.44 300 ILE A O 1
ATOM 2312 N N . GLY A 1 301 ? -1.970 7.412 -16.242 1.00 94.44 301 GLY A N 1
ATOM 2313 C CA . GLY A 1 301 ? -1.247 6.525 -17.158 1.00 94.44 301 GLY A CA 1
ATOM 2314 C C . GLY A 1 301 ? -0.628 5.320 -16.442 1.00 94.44 301 GLY A C 1
ATOM 2315 O O . GLY A 1 301 ? -0.852 4.178 -16.851 1.00 94.44 301 GLY A O 1
ATOM 2316 N N . THR A 1 302 ? 0.070 5.557 -15.330 1.00 94.94 302 THR A N 1
ATOM 2317 C CA . THR A 1 302 ? 0.674 4.511 -14.489 1.00 94.94 302 THR A CA 1
ATOM 2318 C C . THR A 1 302 ? -0.379 3.584 -13.873 1.00 94.94 302 THR A C 1
ATOM 2320 O O . THR A 1 302 ? -0.253 2.364 -13.979 1.00 94.94 302 THR A O 1
ATOM 2323 N N . ALA A 1 303 ? -1.477 4.126 -13.335 1.00 96.56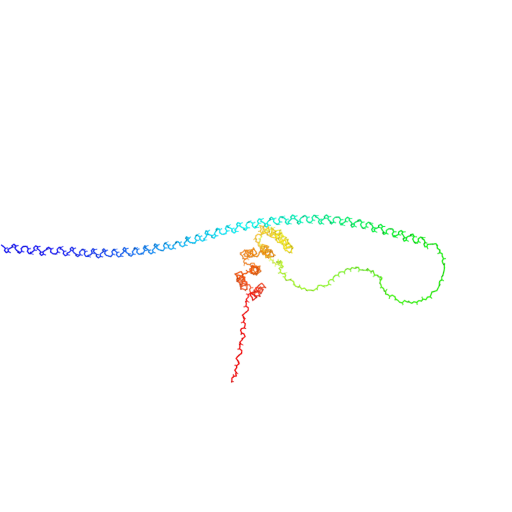 303 ALA A N 1
ATOM 2324 C CA . ALA A 1 303 ? -2.611 3.347 -12.830 1.00 96.56 303 ALA A CA 1
ATOM 2325 C C . ALA A 1 303 ? -3.169 2.397 -13.904 1.00 96.56 303 ALA A C 1
ATOM 2327 O O . ALA A 1 303 ? -3.375 1.208 -13.653 1.00 96.56 303 ALA A O 1
ATOM 2328 N N . LYS A 1 304 ? -3.341 2.891 -15.141 1.00 97.38 304 LYS A N 1
ATOM 2329 C CA . LYS A 1 304 ? -3.784 2.070 -16.280 1.00 97.38 304 LYS A CA 1
ATOM 2330 C C . LYS A 1 304 ? -2.806 0.937 -16.603 1.00 97.38 304 LYS A C 1
ATOM 2332 O O . LYS A 1 304 ? -3.249 -0.152 -16.968 1.00 97.38 304 LYS A O 1
ATOM 2337 N N . LEU A 1 305 ? -1.497 1.164 -16.489 1.00 97.56 305 LEU A N 1
ATOM 2338 C CA . LEU A 1 305 ? -0.491 0.121 -16.705 1.00 97.56 305 LEU A CA 1
ATOM 2339 C C . LEU A 1 305 ? -0.562 -0.960 -15.614 1.00 97.56 305 LEU A C 1
ATOM 2341 O O . LEU A 1 305 ? -0.590 -2.148 -15.938 1.00 97.56 305 LEU A O 1
ATOM 2345 N N . ILE A 1 306 ? -0.682 -0.558 -14.347 1.00 96.69 306 ILE A N 1
ATOM 2346 C CA . ILE A 1 306 ? -0.794 -1.470 -13.198 1.00 96.69 306 ILE A CA 1
ATOM 2347 C C . ILE A 1 306 ? -2.066 -2.326 -13.294 1.00 96.69 306 ILE A C 1
ATOM 2349 O O . ILE A 1 306 ? -1.998 -3.545 -13.141 1.00 96.69 306 ILE A O 1
ATOM 2353 N N . PHE A 1 307 ? -3.216 -1.737 -13.640 1.00 98.19 307 PHE A N 1
ATOM 2354 C CA . PHE A 1 307 ? -4.454 -2.499 -13.842 1.00 98.19 307 PHE A CA 1
ATOM 2355 C C . PHE A 1 307 ? -4.360 -3.488 -15.010 1.00 98.19 307 PHE A C 1
ATOM 2357 O O . PHE A 1 307 ? -4.808 -4.627 -14.882 1.00 98.19 307 PHE A O 1
ATOM 2364 N N . LYS A 1 308 ? -3.724 -3.111 -16.129 1.00 98.25 308 LYS A N 1
ATOM 2365 C CA . LYS A 1 308 ? -3.451 -4.050 -17.233 1.00 98.25 308 LYS A CA 1
ATOM 2366 C C . LYS A 1 308 ? -2.556 -5.205 -16.782 1.00 98.25 308 LYS A C 1
ATOM 2368 O O . LYS A 1 308 ? -2.836 -6.353 -17.128 1.00 98.25 308 LYS A O 1
ATOM 2373 N N . GLN A 1 309 ? -1.519 -4.930 -15.988 1.00 97.94 309 GLN A N 1
ATOM 2374 C CA . GLN A 1 309 ? -0.666 -5.963 -15.397 1.00 97.94 309 GLN A CA 1
ATOM 2375 C C . GLN A 1 309 ? -1.463 -6.903 -14.481 1.00 97.94 309 GLN A C 1
ATOM 2377 O O . GLN A 1 309 ? -1.309 -8.118 -14.592 1.00 97.94 309 GLN A O 1
ATOM 2382 N N . LEU A 1 310 ? -2.316 -6.361 -13.609 1.00 98.00 310 LEU A N 1
ATOM 2383 C CA . LEU A 1 310 ? -3.176 -7.126 -12.705 1.00 98.00 310 LEU A CA 1
ATOM 2384 C C . LEU A 1 310 ? -4.116 -8.062 -13.477 1.00 98.00 310 LEU A C 1
ATOM 2386 O O . LEU A 1 310 ? -4.101 -9.266 -13.239 1.00 98.00 310 LEU A O 1
ATOM 2390 N N . ILE A 1 311 ? -4.844 -7.540 -14.467 1.00 98.25 311 ILE A N 1
ATOM 2391 C CA . ILE A 1 311 ? -5.743 -8.331 -15.323 1.00 98.25 311 ILE A CA 1
ATOM 2392 C C . ILE A 1 311 ? -4.977 -9.419 -16.087 1.00 98.25 311 ILE A C 1
ATOM 2394 O O . ILE A 1 311 ? -5.461 -10.539 -16.209 1.00 98.25 311 ILE A O 1
ATOM 2398 N N . THR A 1 312 ? -3.771 -9.115 -16.574 1.00 98.12 312 THR A N 1
ATOM 2399 C CA . THR A 1 312 ? -2.956 -10.074 -17.341 1.00 98.12 312 THR A CA 1
ATOM 2400 C C . THR A 1 312 ? -2.395 -11.192 -16.459 1.00 98.12 312 THR A C 1
ATOM 2402 O O . THR A 1 312 ? -2.388 -12.350 -16.869 1.00 98.12 312 THR A O 1
ATOM 2405 N N . LYS A 1 313 ? -1.917 -10.867 -15.249 1.00 97.38 313 LYS A N 1
ATOM 2406 C CA . LYS A 1 313 ? -1.281 -11.834 -14.337 1.00 97.38 313 LYS A CA 1
ATOM 2407 C C . LYS A 1 313 ? -2.287 -12.622 -13.491 1.00 97.38 313 LYS A C 1
ATOM 2409 O O . LYS A 1 313 ? -2.018 -13.774 -13.167 1.00 97.38 313 LYS A O 1
ATOM 2414 N N . PHE A 1 314 ? -3.437 -12.033 -13.157 1.00 97.50 314 PHE A N 1
ATOM 2415 C CA . PHE A 1 314 ? -4.443 -12.620 -12.263 1.00 97.50 314 PHE A CA 1
ATOM 2416 C C . PHE A 1 314 ? -5.873 -12.562 -12.846 1.00 97.50 314 PHE A C 1
ATOM 2418 O O . PHE A 1 314 ? -6.799 -12.148 -12.154 1.00 97.50 314 PHE A O 1
ATOM 2425 N N . PRO A 1 315 ? -6.116 -13.023 -14.091 1.00 97.44 315 PRO A N 1
ATOM 2426 C CA . PRO A 1 315 ? -7.379 -12.811 -14.820 1.00 97.44 315 PRO A CA 1
ATOM 2427 C C . PRO A 1 315 ? -8.637 -13.426 -14.181 1.00 97.44 315 PRO A C 1
ATOM 2429 O O . PRO A 1 315 ? -9.742 -13.184 -14.659 1.00 97.44 315 PRO A O 1
ATOM 2432 N N . LYS A 1 316 ? -8.486 -14.253 -13.138 1.00 96.44 316 LYS A N 1
ATOM 2433 C CA . LYS A 1 316 ? -9.581 -14.915 -12.408 1.00 96.44 316 LYS A CA 1
ATOM 2434 C C . LYS A 1 316 ? -9.846 -14.318 -11.017 1.00 96.44 316 LYS A C 1
ATOM 2436 O O . LYS A 1 316 ? -10.646 -14.883 -10.279 1.00 96.44 316 LYS A O 1
ATOM 2441 N N . SER A 1 317 ? -9.148 -13.250 -10.629 1.00 97.19 317 SER A N 1
ATOM 2442 C CA . SER A 1 317 ? -9.285 -12.638 -9.303 1.00 97.19 317 SER A CA 1
ATOM 2443 C C . SER A 1 317 ? -10.350 -11.529 -9.293 1.00 97.19 317 SER A C 1
ATOM 2445 O O . SER A 1 317 ? -10.629 -10.917 -10.329 1.00 97.19 317 SER A O 1
ATOM 2447 N N . ASN A 1 318 ? -10.952 -11.247 -8.133 1.00 96.81 318 ASN A N 1
ATOM 2448 C CA . ASN A 1 318 ? -11.967 -10.186 -8.013 1.00 96.81 318 ASN A CA 1
ATOM 2449 C C . ASN A 1 318 ? -11.346 -8.793 -8.220 1.00 96.81 318 ASN A C 1
ATOM 2451 O O . ASN A 1 318 ? -11.989 -7.849 -8.686 1.00 96.81 318 ASN A O 1
ATOM 2455 N N . GLU A 1 319 ? -10.059 -8.679 -7.920 1.00 97.56 319 GLU A N 1
ATOM 2456 C CA . GLU A 1 319 ? -9.258 -7.473 -8.059 1.00 97.56 319 GLU A CA 1
ATOM 2457 C C . GLU A 1 319 ? -9.015 -7.176 -9.542 1.00 97.56 319 GLU A C 1
ATOM 2459 O O . GLU A 1 319 ? -9.091 -6.019 -9.947 1.00 97.56 319 GLU A O 1
ATOM 2464 N N . ALA A 1 320 ? -8.828 -8.205 -10.380 1.00 97.81 320 ALA A N 1
ATOM 2465 C CA . ALA A 1 320 ? -8.781 -8.057 -11.835 1.00 97.81 320 ALA A CA 1
ATOM 2466 C C . ALA A 1 320 ? -10.128 -7.613 -12.435 1.00 97.81 320 ALA A C 1
ATOM 2468 O O . ALA A 1 320 ? -10.135 -6.785 -13.348 1.00 97.81 320 ALA A O 1
ATOM 2469 N N . VAL A 1 321 ? -11.264 -8.090 -11.906 1.00 97.56 321 VAL A N 1
ATOM 2470 C CA . VAL A 1 321 ? -12.597 -7.583 -12.296 1.00 97.56 321 VAL A CA 1
ATOM 2471 C C . VAL A 1 321 ? -12.714 -6.096 -11.946 1.00 97.56 321 VAL A C 1
ATOM 2473 O O . VAL A 1 321 ? -12.972 -5.272 -12.820 1.00 97.56 321 VAL A O 1
ATOM 2476 N N . THR A 1 322 ? -12.391 -5.733 -10.702 1.00 96.31 322 THR A N 1
ATOM 2477 C CA . THR A 1 322 ? -12.410 -4.337 -10.231 1.00 96.31 322 THR A CA 1
ATOM 2478 C C . THR A 1 322 ? -11.478 -3.441 -11.058 1.00 96.31 322 THR A C 1
ATOM 2480 O O . THR A 1 322 ? -11.840 -2.327 -11.433 1.00 96.31 322 THR A O 1
ATOM 2483 N N . ALA A 1 323 ? -10.278 -3.925 -11.384 1.00 97.00 323 ALA A N 1
ATOM 2484 C CA . ALA A 1 323 ? -9.299 -3.215 -12.200 1.00 97.00 323 ALA A CA 1
ATOM 2485 C C . ALA A 1 323 ? -9.789 -2.980 -13.636 1.00 97.00 323 ALA A C 1
ATOM 2487 O O . ALA A 1 323 ? -9.496 -1.931 -14.214 1.00 97.00 323 ALA A O 1
ATOM 2488 N N . LYS A 1 324 ? -10.562 -3.915 -14.203 1.00 97.25 324 LYS A N 1
ATOM 2489 C CA . LYS A 1 324 ? -11.194 -3.752 -15.516 1.00 97.25 324 LYS A CA 1
ATOM 2490 C C . LYS A 1 324 ? -12.247 -2.643 -15.487 1.00 97.25 324 LYS A C 1
ATOM 2492 O O . LYS A 1 324 ? -12.174 -1.729 -16.304 1.00 97.25 324 LYS A O 1
ATOM 2497 N N . ASP A 1 325 ? -13.142 -2.657 -14.501 1.00 96.06 325 ASP A N 1
ATOM 2498 C CA . ASP A 1 325 ? -14.172 -1.619 -14.346 1.00 96.06 325 ASP A CA 1
ATOM 2499 C C . ASP A 1 325 ? -13.543 -0.227 -14.151 1.00 96.06 325 ASP A C 1
ATOM 2501 O O . ASP A 1 325 ? -14.002 0.773 -14.715 1.00 96.06 325 ASP A O 1
ATOM 2505 N N . LYS A 1 326 ? -12.431 -0.153 -13.401 1.00 93.94 326 LYS A N 1
ATOM 2506 C CA . LYS A 1 326 ? -11.641 1.079 -13.272 1.00 93.94 326 LYS A CA 1
ATOM 2507 C C . LYS A 1 326 ? -11.008 1.499 -14.597 1.00 93.94 326 LYS A C 1
ATOM 2509 O O . LYS A 1 326 ? -11.139 2.669 -14.949 1.00 93.94 326 LYS A O 1
ATOM 2514 N N . LEU A 1 327 ? -10.381 0.595 -15.355 1.00 94.12 327 LEU A N 1
ATOM 2515 C CA . LEU A 1 327 ? -9.837 0.912 -16.683 1.00 94.12 327 LEU A CA 1
ATOM 2516 C C . LEU A 1 327 ? -10.898 1.496 -17.617 1.00 94.12 327 LEU A C 1
ATOM 2518 O O . LEU A 1 327 ? -10.658 2.556 -18.195 1.00 94.12 327 LEU A O 1
ATOM 2522 N N . ASP A 1 328 ? -12.061 0.853 -17.716 1.00 93.12 328 ASP A N 1
ATOM 2523 C CA . ASP A 1 328 ? -13.149 1.291 -18.589 1.00 93.12 328 ASP A CA 1
ATOM 2524 C C . ASP A 1 328 ? -13.615 2.706 -18.199 1.00 93.12 328 ASP A C 1
ATOM 2526 O O . ASP A 1 328 ? -13.729 3.579 -19.063 1.00 93.12 328 ASP A O 1
ATOM 2530 N N . SER A 1 329 ? -13.755 2.988 -16.894 1.00 91.31 329 SER A N 1
ATOM 2531 C CA . SER A 1 329 ? -14.088 4.329 -16.375 1.00 91.31 329 SER A CA 1
ATOM 2532 C C . SER A 1 329 ? -13.027 5.406 -16.660 1.00 91.31 329 SER A C 1
ATOM 2534 O O . SER A 1 329 ? -13.359 6.584 -16.782 1.00 91.31 329 SER A O 1
ATOM 2536 N N . LEU A 1 330 ? -11.756 5.012 -16.807 1.00 87.88 330 LEU A N 1
ATOM 2537 C CA . LEU A 1 330 ? -10.625 5.902 -17.089 1.00 87.88 330 LEU A CA 1
ATOM 2538 C C . LEU A 1 330 ? -10.353 6.077 -18.596 1.00 87.88 330 LEU A C 1
ATOM 2540 O O . LEU A 1 330 ? -9.420 6.799 -18.975 1.00 87.88 330 LEU A O 1
ATOM 2544 N N . THR A 1 331 ? -11.122 5.417 -19.468 1.00 81.12 331 THR A N 1
ATOM 2545 C CA . THR A 1 331 ? -11.063 5.624 -20.921 1.00 81.12 331 THR A CA 1
ATOM 2546 C C . THR A 1 331 ? -12.196 6.544 -21.383 1.00 81.12 331 THR A C 1
ATOM 2548 O O . THR A 1 331 ? -13.365 6.268 -21.110 1.00 81.12 331 THR A O 1
ATOM 2551 N N . PRO A 1 332 ? -11.905 7.646 -22.101 1.00 65.69 332 PRO A N 1
ATOM 2552 C CA . PRO A 1 332 ? -12.961 8.470 -22.672 1.00 65.69 332 PRO A CA 1
ATOM 2553 C C . PRO A 1 332 ? -13.696 7.664 -23.749 1.00 65.69 332 PRO A C 1
ATOM 2555 O O . PRO A 1 332 ? -13.101 7.280 -24.759 1.00 65.69 332 PRO A O 1
ATOM 2558 N N . LYS A 1 333 ? -14.996 7.410 -23.546 1.00 55.94 333 LYS A N 1
ATOM 2559 C CA . LYS A 1 333 ? -15.826 6.707 -24.537 1.00 55.94 333 LYS A CA 1
ATOM 2560 C C . LYS A 1 333 ? -15.750 7.436 -25.888 1.00 55.94 333 LYS A C 1
ATOM 2562 O O . LYS A 1 333 ? -15.929 8.659 -25.918 1.00 55.94 333 LYS A O 1
ATOM 2567 N N . PRO A 1 334 ? -15.520 6.727 -27.009 1.00 52.56 334 PRO A N 1
ATOM 2568 C CA . PRO A 1 334 ? -15.456 7.362 -28.317 1.00 52.56 334 PRO A CA 1
ATOM 2569 C C . PRO A 1 334 ? -16.793 8.041 -28.626 1.00 52.56 334 PRO A C 1
ATOM 2571 O O . PRO A 1 334 ? -17.851 7.411 -28.575 1.00 52.56 334 PRO A O 1
ATOM 2574 N N . LYS A 1 335 ? -16.750 9.339 -28.952 1.00 48.72 335 LYS A N 1
ATOM 2575 C CA . LYS A 1 335 ? -17.934 10.092 -29.382 1.00 48.72 335 LYS A CA 1
ATOM 2576 C C . LYS A 1 335 ? -18.470 9.456 -30.663 1.00 48.72 335 LYS A C 1
ATOM 2578 O O . LYS A 1 335 ? -17.878 9.628 -31.729 1.00 48.72 335 LYS A O 1
ATOM 2583 N N . VAL A 1 336 ? -19.587 8.736 -30.564 1.00 49.62 336 VAL A N 1
ATOM 2584 C CA . VAL A 1 336 ? -20.284 8.170 -31.724 1.00 49.62 336 VAL A CA 1
ATOM 2585 C C . VAL A 1 336 ? -20.704 9.329 -32.624 1.00 49.62 336 VAL A C 1
ATOM 2587 O O . VAL A 1 336 ? -21.646 10.059 -32.314 1.00 49.62 336 VAL A O 1
ATOM 2590 N N . LYS A 1 337 ? -19.989 9.523 -33.740 1.00 48.34 337 LYS A N 1
ATOM 2591 C CA . LYS A 1 337 ? -20.401 10.464 -34.783 1.00 48.34 337 LYS A CA 1
ATOM 2592 C C . LYS A 1 337 ? -21.722 9.960 -35.354 1.00 48.34 337 LYS A C 1
ATOM 2594 O O . LYS A 1 337 ? -21.740 9.011 -36.136 1.00 48.34 337 LYS A O 1
ATOM 2599 N N . LYS A 1 338 ? -22.825 10.591 -34.945 1.00 47.78 338 LYS A N 1
ATOM 2600 C CA . LYS A 1 338 ? -24.149 10.392 -35.540 1.00 47.78 338 LYS A CA 1
ATOM 2601 C C . LYS A 1 338 ? -23.993 10.664 -37.040 1.00 47.78 338 LYS A C 1
ATOM 2603 O O . LYS A 1 338 ? -23.688 11.797 -37.410 1.00 47.78 338 LYS A O 1
ATOM 2608 N N . LYS A 1 339 ? -24.106 9.633 -37.890 1.00 50.38 339 LYS A N 1
ATOM 2609 C CA . LYS A 1 339 ? -24.099 9.823 -39.349 1.00 50.38 339 LYS A CA 1
ATOM 2610 C C . LYS A 1 339 ? -25.201 10.830 -39.667 1.00 50.38 339 LYS A C 1
ATOM 2612 O O . LYS A 1 339 ? -26.357 10.577 -39.330 1.00 50.38 339 LYS A O 1
ATOM 2617 N N . ALA A 1 340 ? -24.841 11.956 -40.278 1.00 51.78 340 ALA A N 1
ATOM 2618 C CA . ALA A 1 340 ? -25.829 12.812 -40.911 1.00 51.78 340 ALA A CA 1
ATOM 2619 C C . ALA A 1 340 ? -26.532 11.961 -41.974 1.00 51.78 340 ALA A C 1
ATOM 2621 O O . ALA A 1 340 ? -25.864 11.337 -42.803 1.00 51.78 340 ALA A O 1
ATOM 2622 N N . GLY A 1 341 ? -27.857 11.852 -41.877 1.00 45.22 341 GLY A N 1
ATOM 2623 C CA . GLY A 1 341 ? -28.645 11.152 -42.881 1.00 45.22 341 GLY A CA 1
ATOM 2624 C C . GLY A 1 341 ? -28.496 11.868 -44.216 1.00 45.22 341 GLY A C 1
ATOM 2625 O O . GLY A 1 341 ? -28.535 13.096 -44.260 1.00 45.22 341 GLY A O 1
ATOM 2626 N N . ALA A 1 342 ? -28.305 11.106 -45.288 1.00 53.78 342 ALA A N 1
ATOM 2627 C CA . ALA A 1 342 ? -28.439 11.650 -46.625 1.00 53.78 342 ALA A CA 1
ATOM 2628 C C . ALA A 1 342 ? -29.922 11.961 -46.862 1.00 53.78 342 ALA A C 1
ATOM 2630 O O . ALA A 1 342 ? -30.741 11.043 -46.847 1.00 53.78 342 ALA A O 1
ATOM 2631 N N . THR A 1 343 ? -30.257 13.228 -47.096 1.00 48.69 343 THR A N 1
ATOM 2632 C CA . THR A 1 343 ? -31.543 13.593 -47.694 1.00 48.69 343 THR A CA 1
ATOM 2633 C C . THR A 1 343 ? -31.333 13.655 -49.200 1.00 48.69 343 THR A C 1
ATOM 2635 O O . THR A 1 343 ? -30.578 14.491 -49.690 1.00 48.69 343 THR A O 1
ATOM 2638 N N . THR A 1 344 ? -31.944 12.715 -49.915 1.00 56.38 344 THR A N 1
ATOM 2639 C CA . THR A 1 344 ? -32.038 12.716 -51.378 1.00 56.38 344 THR A CA 1
ATOM 2640 C C . THR A 1 344 ? -33.462 13.100 -51.750 1.00 56.38 344 THR A C 1
ATOM 2642 O O . THR A 1 344 ? -34.352 12.280 -51.566 1.00 56.38 344 THR A O 1
ATOM 2645 N N . GLU A 1 345 ? -33.643 14.303 -52.282 1.00 47.78 345 GLU A N 1
ATOM 2646 C CA . GLU A 1 345 ? -34.795 14.783 -53.064 1.00 47.78 345 GLU A CA 1
ATOM 2647 C C . GLU A 1 345 ? -34.152 15.720 -54.107 1.00 47.78 345 GLU A C 1
ATOM 2649 O O . GLU A 1 345 ? -33.407 16.623 -53.724 1.00 47.78 345 GLU A O 1
ATOM 2654 N N . GLN A 1 346 ? -34.013 15.284 -55.366 1.00 52.56 346 GLN A N 1
ATOM 2655 C CA . GLN A 1 346 ? -35.015 15.296 -56.452 1.00 52.56 346 GLN A CA 1
ATOM 2656 C C . GLN A 1 346 ? -35.333 16.710 -56.946 1.00 52.56 346 GLN A C 1
ATOM 2658 O O . GLN A 1 346 ? -36.013 17.454 -56.214 1.00 52.56 346 GLN A O 1
#

Radius of gyration: 50.54 Å; chains: 1; bounding box: 172×60×148 Å

Foldseek 3Di:
DVVVVVVVVVVVVVVVVVVVVVVVVVVVVVVVVVVVVVVVVVVVVVVVVVVVVVVVVCVVVVVVVVVVVVVVVVVVVVVVVVVVVVVVVVVVVVVVVVVVVVVVVVVVVVVVVVVVVVVVVVVVVVVVVVVVVVVVVVVVVVPDDDDDDDDDDDDDDDDDDDDDDDDDDDDDDDDDDDDDDDDDDDDDDDDDDDDDDPPVPVLVVVLVVLQVVLVVCLVVLVLVVSLVSLVVSCVSPVDDDSVLVSLLSNLVSCVVVLVLVVSLVSLVVSCVPPVPDPCVLVSLLSNLVSLVSVDDPVSPVVSLVSLVVSCVVPVPDVSNVVSVVVNVVSDDDPDPPPPDDDDDDD

pLDDT: mean 73.73, std 22.86, range [22.75, 98.44]